Protein AF-A0A3D4TJH8-F1 (afdb_monomer_lite)

Radius of gyration: 23.54 Å; chains: 1; bounding box: 57×47×86 Å

Secondary structure (DSSP, 8-state):
-------------SSS----TT--HHHHHHHHTSPPGGG-HHHHTTS-HHHHHHHHHHHHHSSSPPTTHHHHHHTS-GGGHHHHHHHHHHHS-GGGHHHHHHHHHHHHHTT-S-HHHHHHTTHHHHHTSSTT--HHHHHHHHHHHHHHHHHH-TT-------EEEEEEEE-SS-EEEEEEEEEEESS--TT----TTPPSSEEEEEEEEEEETTEEEB--GGGTTT-BS--EEEEEE-SSSEEEEEEES-GGG-EEEEEEE-SSBEEEEEEEETT-TT-EEEEEE-------

Foldseek 3Di:
DDDDDDDPDDPPPPDPDPPPPQDDVQLLVLQVVADQLQPCLVVCVPDDLVSNLSNLLNQQPDPPHDPCSLVSLLSDDLVNLLVNLVSCVVRHQLQCLLSSLLSVLVCVVVVNDAPVSVVVSVLCCSQPVDPNRDPSSVVLNVLSVVVNVCVVDVPSCPDQPFDWDKDWDDDPAKIKIKIWTKGFDQDQRSNNLPLQPDDPGKIAGPDMWMAMRNATEDDDCVQGRNAIAWDDWHWDADPFGIWIWTWGDDDQGTKIWIWDDGRHYTAKIWIAGRVDPPRTPDIDGDDDDDDD

Sequence (292 aa):
MKIWTIMLAGFTCVLAGCTRHGQDSSYLDAYQKGPPACSADRYLAPLGEAARVAYLRGALQVRPRSPCIAQLLAAQPLTFLPVARQAILDGGERSDLSLLVSAVAMKVDRGEITAAQVDALQLKPACIDSPGAPAQCAEQLQRLRQALQELKDPSSRVLTQTSKVRLSDASATRRVEAALAMRTADAPAASGVVCGGTTLPCHEVTHMELRVDGQPVRVAYSVYRDLFDLHRGTLKADAGGGVLDLQGGDASESYNVRIRFDAQRVLSRQMYAGTAQDDLLQETVYHEVIYE

Structure (mmCIF, N/CA/C/O backbone):
data_AF-A0A3D4TJH8-F1
#
_entry.id   AF-A0A3D4TJH8-F1
#
loop_
_atom_site.group_PDB
_atom_site.id
_atom_site.type_symbol
_atom_site.label_atom_id
_atom_site.label_alt_id
_atom_site.label_comp_id
_atom_site.label_asym_id
_atom_site.label_entity_id
_atom_site.label_seq_id
_atom_site.pdbx_PDB_ins_code
_atom_site.Cartn_x
_atom_site.Cartn_y
_atom_site.Cartn_z
_atom_site.occupancy
_atom_site.B_iso_or_equiv
_atom_site.auth_seq_id
_atom_site.auth_comp_id
_atom_site.auth_asym_id
_atom_site.auth_atom_id
_atom_site.pdbx_PDB_model_num
ATOM 1 N N . MET A 1 1 ? -33.789 16.413 -56.200 1.00 40.44 1 MET A N 1
ATOM 2 C CA . MET A 1 1 ? -33.092 15.120 -56.394 1.00 40.44 1 MET A CA 1
ATOM 3 C C . MET A 1 1 ? -31.610 15.376 -56.615 1.00 40.44 1 MET A C 1
ATOM 5 O O . MET A 1 1 ? -31.283 15.924 -57.658 1.00 40.44 1 MET A O 1
ATOM 9 N N . LYS A 1 2 ? -30.763 15.044 -55.629 1.00 42.03 2 LYS A N 1
ATOM 10 C CA . LYS A 1 2 ? -29.318 14.727 -55.725 1.00 42.03 2 LYS A CA 1
ATOM 11 C C . LYS A 1 2 ? -28.715 14.804 -54.320 1.00 42.03 2 LYS A C 1
ATOM 13 O O . LYS A 1 2 ? -28.417 15.894 -53.855 1.00 42.03 2 LYS A O 1
ATOM 18 N N . ILE A 1 3 ? -28.556 13.661 -53.658 1.00 46.88 3 ILE A N 1
ATOM 19 C CA . ILE A 1 3 ? -27.657 13.498 -52.508 1.00 46.88 3 ILE A CA 1
ATOM 20 C C . ILE A 1 3 ? -27.098 12.064 -52.574 1.00 46.88 3 ILE A C 1
ATOM 22 O O . ILE A 1 3 ? -27.826 11.157 -52.972 1.00 46.88 3 ILE A O 1
ATOM 26 N N . TRP A 1 4 ? -25.844 11.914 -52.134 1.00 41.50 4 TRP A N 1
ATOM 27 C CA . TRP A 1 4 ? -25.112 10.694 -51.751 1.00 41.50 4 TRP A CA 1
ATOM 28 C C . TRP A 1 4 ? -24.209 10.042 -52.797 1.00 41.50 4 TRP A C 1
ATOM 30 O O . TRP A 1 4 ? -24.601 9.115 -53.494 1.00 41.50 4 TRP A O 1
ATOM 40 N N . THR A 1 5 ? -22.934 10.439 -52.783 1.00 50.28 5 THR A N 1
ATOM 41 C CA . THR A 1 5 ? -21.798 9.503 -52.860 1.00 50.28 5 THR A CA 1
ATOM 42 C C . THR A 1 5 ? -20.576 10.182 -52.226 1.00 50.28 5 THR A C 1
ATOM 44 O O . THR A 1 5 ? -19.930 11.007 -52.864 1.00 50.28 5 THR A O 1
ATOM 47 N N . ILE A 1 6 ? -20.275 9.887 -50.956 1.00 51.12 6 ILE A N 1
ATOM 48 C CA . ILE A 1 6 ? -18.969 10.191 -50.350 1.00 51.12 6 ILE A CA 1
ATOM 49 C C . ILE A 1 6 ? -18.391 8.890 -49.794 1.00 51.12 6 ILE A C 1
ATOM 51 O O . ILE A 1 6 ? -19.066 8.117 -49.120 1.00 51.12 6 ILE A O 1
ATOM 55 N N . MET A 1 7 ? -17.137 8.690 -50.182 1.00 42.59 7 MET A N 1
ATOM 56 C CA . MET A 1 7 ? -16.218 7.581 -49.966 1.00 42.59 7 MET A CA 1
ATOM 57 C C . MET A 1 7 ? -16.246 6.950 -48.564 1.00 42.59 7 MET A C 1
ATOM 59 O O . MET A 1 7 ? -15.893 7.579 -47.571 1.00 42.59 7 MET A O 1
ATOM 63 N N . LEU A 1 8 ? -16.524 5.645 -48.536 1.00 47.97 8 LEU A N 1
ATOM 64 C CA . LEU A 1 8 ? -16.059 4.697 -47.524 1.00 47.97 8 LEU A CA 1
ATOM 65 C C . LEU A 1 8 ? -14.734 4.099 -48.019 1.00 47.97 8 LEU A C 1
ATOM 67 O O . LEU A 1 8 ? -14.715 3.086 -48.710 1.00 47.97 8 LEU A O 1
ATOM 71 N N . ALA A 1 9 ? -13.621 4.754 -47.704 1.00 47.16 9 ALA A N 1
ATOM 72 C CA . ALA A 1 9 ? -12.282 4.201 -47.890 1.00 47.16 9 ALA A CA 1
ATOM 73 C C . ALA A 1 9 ? -11.417 4.652 -46.711 1.00 47.16 9 ALA A C 1
ATOM 75 O O . ALA A 1 9 ? -10.815 5.719 -46.741 1.00 47.16 9 ALA A O 1
ATOM 76 N N . GLY A 1 10 ? -11.422 3.873 -45.628 1.00 42.59 10 GLY A N 1
ATOM 77 C CA . GLY A 1 10 ? -10.620 4.212 -44.449 1.00 42.59 10 GLY A CA 1
ATOM 78 C C . GLY A 1 10 ? -10.841 3.352 -43.209 1.00 42.59 10 GLY A C 1
ATOM 79 O O . GLY A 1 10 ? -10.632 3.849 -42.111 1.00 42.59 10 GLY A O 1
ATOM 80 N N . PHE A 1 11 ? -11.287 2.097 -43.341 1.00 44.78 11 PHE A N 1
ATOM 81 C CA . PHE A 1 11 ? -11.520 1.220 -42.181 1.00 44.78 11 PHE A CA 1
ATOM 82 C C . PHE A 1 11 ? -11.100 -0.236 -42.432 1.00 44.78 11 PHE A C 1
ATOM 84 O O . PHE A 1 11 ? -11.806 -1.183 -42.109 1.00 44.78 11 PHE A O 1
ATOM 91 N N . THR A 1 12 ? -9.919 -0.431 -43.012 1.00 41.78 12 THR A N 1
A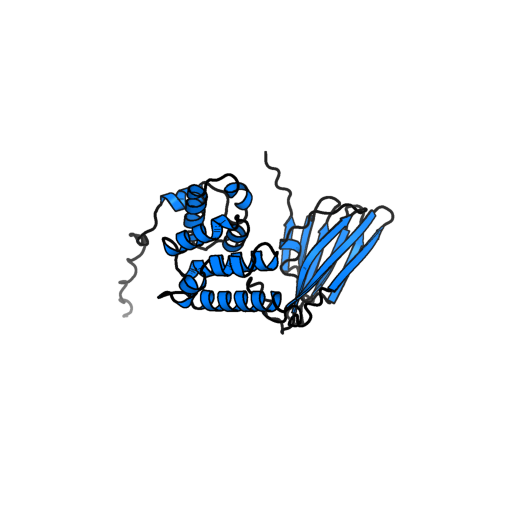TOM 92 C CA . THR A 1 12 ? -9.274 -1.750 -43.127 1.00 41.78 12 THR A CA 1
ATOM 93 C C . THR A 1 12 ? -7.866 -1.671 -42.554 1.00 41.78 12 THR A C 1
ATOM 95 O O . THR A 1 12 ? -6.882 -1.673 -43.281 1.00 41.78 12 THR A O 1
ATOM 98 N N . CYS A 1 13 ? -7.780 -1.537 -41.231 1.00 41.88 13 CYS A N 1
ATOM 99 C CA . CYS A 1 13 ? -6.542 -1.737 -40.472 1.00 41.88 13 CYS A CA 1
ATOM 100 C C . CYS A 1 13 ? -6.849 -2.308 -39.074 1.00 41.88 13 CYS A C 1
ATOM 102 O O . CYS A 1 13 ? -6.281 -1.894 -38.069 1.00 41.88 13 CYS A O 1
ATOM 104 N N . VAL A 1 14 ? -7.811 -3.233 -38.988 1.00 51.66 14 VAL A N 1
ATOM 105 C CA . VAL A 1 14 ? -8.180 -3.916 -37.742 1.00 51.66 14 VAL A CA 1
ATOM 106 C C . VAL A 1 14 ? -8.140 -5.414 -38.038 1.00 51.66 14 VAL A C 1
ATOM 108 O O . VAL A 1 14 ? -8.812 -5.857 -38.961 1.00 51.66 14 VAL A O 1
ATOM 111 N N . LEU A 1 15 ? -7.358 -6.167 -37.256 1.00 50.25 15 LEU A N 1
ATOM 112 C CA . LEU A 1 15 ? -7.278 -7.643 -37.171 1.00 50.25 15 LEU A CA 1
ATOM 113 C C . LEU A 1 15 ? -6.107 -8.380 -37.848 1.00 50.25 15 LEU A C 1
ATOM 115 O O . LEU A 1 15 ? -5.972 -9.576 -37.610 1.00 50.25 15 LEU A O 1
ATOM 119 N N . ALA A 1 16 ? -5.185 -7.720 -38.554 1.00 40.56 16 ALA A N 1
ATOM 120 C CA . ALA A 1 16 ? -3.942 -8.368 -38.997 1.00 40.56 16 ALA A CA 1
ATOM 121 C C . ALA A 1 16 ? -2.712 -7.775 -38.287 1.00 40.56 16 ALA A C 1
ATOM 123 O O . ALA A 1 16 ? -2.095 -6.830 -38.761 1.00 40.56 16 ALA A O 1
ATOM 124 N N . GLY A 1 17 ? -2.367 -8.353 -37.133 1.00 43.06 17 GLY A N 1
ATOM 125 C CA . GLY A 1 17 ? -0.972 -8.471 -36.699 1.00 43.06 17 GLY A CA 1
ATOM 126 C C . GLY A 1 17 ? -0.209 -7.195 -36.336 1.00 43.06 17 GLY A C 1
ATOM 127 O O . GLY A 1 17 ? 0.919 -7.025 -36.782 1.00 43.06 17 GLY A O 1
ATOM 128 N N . CYS A 1 18 ? -0.716 -6.378 -35.411 1.00 44.59 18 CYS A N 1
ATOM 129 C CA . CYS A 1 18 ? 0.180 -5.597 -34.547 1.00 44.59 18 CYS A CA 1
ATOM 130 C C . CYS A 1 18 ? 0.776 -6.520 -33.468 1.00 44.59 18 CYS A C 1
ATOM 132 O O . CYS A 1 18 ? 0.590 -6.289 -32.274 1.00 44.59 18 CYS A O 1
ATOM 134 N N . THR A 1 19 ? 1.459 -7.602 -33.858 1.00 45.84 19 THR A N 1
ATOM 135 C CA . THR A 1 19 ? 2.341 -8.301 -32.921 1.00 45.84 19 THR A CA 1
ATOM 136 C C . THR A 1 19 ? 3.465 -7.328 -32.613 1.00 45.84 19 THR A C 1
ATOM 138 O O . THR A 1 19 ? 4.341 -7.111 -33.451 1.00 45.84 19 THR A O 1
ATOM 141 N N . ARG A 1 20 ? 3.393 -6.665 -31.453 1.00 52.97 20 ARG A N 1
ATOM 142 C CA . ARG A 1 20 ? 4.478 -5.818 -30.951 1.00 52.97 20 ARG A CA 1
ATOM 143 C C . ARG A 1 20 ? 5.776 -6.610 -31.087 1.00 52.97 20 ARG A C 1
ATOM 145 O O . ARG A 1 20 ? 5.912 -7.673 -30.483 1.00 52.97 20 ARG A O 1
ATOM 152 N N . HIS A 1 21 ? 6.691 -6.111 -31.917 1.00 45.84 21 HIS A N 1
ATOM 153 C CA . HIS A 1 21 ? 8.019 -6.686 -32.088 1.00 45.84 21 HIS A CA 1
ATOM 154 C C . HIS A 1 21 ? 8.629 -6.966 -30.703 1.00 45.84 21 HIS A C 1
ATOM 156 O O . HIS A 1 21 ? 8.789 -6.043 -29.908 1.00 45.84 21 HIS A O 1
ATOM 162 N N . GLY A 1 22 ? 8.922 -8.238 -30.412 1.00 60.19 22 GLY A N 1
ATOM 163 C CA . GLY A 1 22 ? 9.637 -8.655 -29.199 1.00 60.19 22 GLY A CA 1
ATOM 164 C C . GLY A 1 22 ? 8.795 -9.190 -28.032 1.00 60.19 22 GLY A C 1
ATOM 165 O O . GLY A 1 22 ? 9.363 -9.441 -26.970 1.00 60.19 22 GLY A O 1
ATOM 166 N N . GLN A 1 23 ? 7.480 -9.394 -28.178 1.00 68.62 23 GLN A N 1
ATOM 167 C CA . GLN A 1 23 ? 6.701 -10.108 -27.154 1.00 68.62 23 GLN A CA 1
ATOM 168 C C . GLN A 1 23 ? 6.927 -11.622 -27.248 1.00 68.62 23 GLN A C 1
ATOM 170 O O . GLN A 1 23 ? 6.353 -12.299 -28.096 1.00 68.62 23 GLN A O 1
ATOM 175 N N . ASP A 1 24 ? 7.776 -12.146 -26.366 1.00 82.81 24 ASP A N 1
ATOM 176 C CA . ASP A 1 24 ? 7.913 -13.584 -26.138 1.00 82.81 24 ASP A CA 1
ATOM 177 C C . ASP A 1 24 ? 6.660 -14.102 -25.411 1.00 82.81 24 ASP A C 1
ATOM 179 O O . ASP A 1 24 ? 6.401 -13.743 -24.255 1.00 82.81 24 ASP A O 1
ATOM 183 N N . SER A 1 25 ? 5.867 -14.923 -26.108 1.00 87.56 25 SER A N 1
ATOM 184 C CA . SER A 1 25 ? 4.611 -15.487 -25.601 1.00 87.56 25 SER A CA 1
ATOM 185 C C . SER A 1 25 ? 4.810 -16.329 -24.342 1.00 87.56 25 SER A C 1
ATOM 187 O O . SER A 1 25 ? 3.897 -16.416 -23.524 1.00 87.56 25 SER A O 1
ATOM 189 N N . SER A 1 26 ? 6.011 -16.877 -24.126 1.00 92.69 26 SER A N 1
ATOM 190 C CA . SER A 1 26 ? 6.313 -17.675 -22.936 1.00 92.69 26 SER A CA 1
ATOM 191 C C . SER A 1 26 ? 6.191 -16.874 -21.635 1.00 92.69 26 SER A C 1
ATOM 193 O O . SER A 1 26 ? 5.794 -17.425 -20.605 1.00 92.69 26 SER A O 1
ATOM 195 N N . TYR A 1 27 ? 6.456 -15.563 -21.664 1.00 93.25 27 TYR A N 1
ATOM 196 C CA . TYR A 1 27 ? 6.274 -14.698 -20.496 1.00 93.25 27 TYR A CA 1
ATOM 197 C C . TYR A 1 27 ? 4.801 -14.452 -20.192 1.00 93.25 27 TYR A C 1
ATOM 199 O O . TYR A 1 27 ? 4.401 -14.472 -19.027 1.00 93.25 27 TYR A O 1
ATOM 207 N N . LEU A 1 28 ? 3.983 -14.249 -21.226 1.00 92.00 28 LE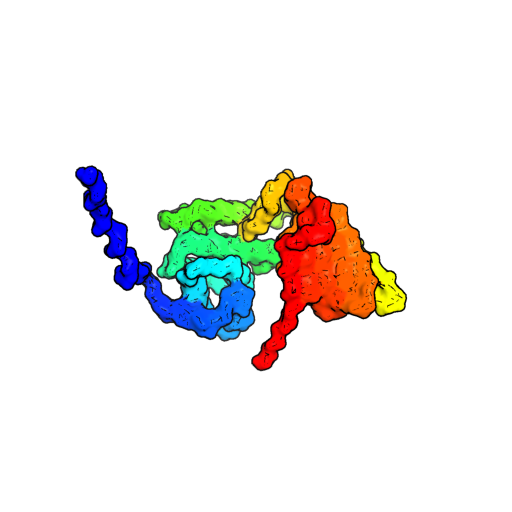U A N 1
ATOM 208 C CA . LEU A 1 28 ? 2.547 -14.074 -21.048 1.00 92.00 28 LEU A CA 1
ATOM 209 C C . LEU A 1 28 ? 1.908 -15.358 -20.502 1.00 92.00 28 LEU A C 1
ATOM 211 O O . LEU A 1 28 ? 1.128 -15.287 -19.554 1.00 92.00 28 LEU A O 1
ATOM 215 N N . ASP A 1 29 ? 2.319 -16.520 -21.015 1.00 95.12 29 ASP A N 1
ATOM 216 C CA . ASP A 1 29 ? 1.884 -17.827 -20.515 1.00 95.12 29 ASP A CA 1
ATOM 217 C C . ASP A 1 29 ? 2.272 -18.031 -19.044 1.00 95.12 29 ASP A C 1
ATOM 219 O O . ASP A 1 29 ? 1.481 -18.547 -18.253 1.00 95.12 29 ASP A O 1
ATOM 223 N N . ALA A 1 30 ? 3.481 -17.614 -18.647 1.00 94.75 30 ALA A N 1
ATOM 224 C CA . ALA A 1 30 ? 3.927 -17.688 -17.257 1.00 94.75 30 ALA A CA 1
ATOM 225 C C . ALA A 1 30 ? 3.061 -16.826 -16.324 1.00 94.75 30 ALA A C 1
ATOM 227 O O . ALA A 1 30 ? 2.750 -17.256 -15.213 1.00 94.75 30 ALA A O 1
ATOM 228 N N . TYR A 1 31 ? 2.650 -15.635 -16.773 1.00 95.44 31 TYR A N 1
ATOM 229 C CA . TYR A 1 31 ? 1.738 -14.775 -16.019 1.00 95.44 31 TYR A CA 1
ATOM 230 C C . TYR A 1 31 ? 0.326 -15.366 -15.930 1.00 95.44 31 TYR A C 1
ATOM 232 O O . TYR A 1 31 ? -0.234 -15.427 -14.841 1.00 95.44 31 TYR A O 1
ATOM 240 N N . GLN A 1 32 ? -0.228 -15.861 -17.040 1.00 94.62 32 GLN A N 1
ATOM 241 C CA . GLN A 1 32 ? -1.582 -16.434 -17.087 1.00 94.62 32 GLN A CA 1
ATOM 242 C C . GLN A 1 32 ? -1.742 -17.714 -16.254 1.00 94.62 32 GLN A C 1
ATOM 244 O O . GLN A 1 32 ? -2.846 -18.017 -15.811 1.00 94.62 32 GLN A O 1
ATOM 249 N N . LYS A 1 33 ? -0.655 -18.463 -16.032 1.00 95.94 33 LYS A N 1
ATOM 250 C CA . LYS A 1 33 ? -0.640 -19.643 -15.150 1.00 95.94 33 LYS A CA 1
ATOM 251 C C . LYS A 1 33 ? -0.594 -19.293 -13.660 1.00 95.94 33 LYS A C 1
ATOM 253 O O . LYS A 1 33 ? -0.828 -20.172 -12.835 1.00 95.94 33 LYS A O 1
ATOM 258 N N . GLY A 1 34 ? -0.254 -18.052 -13.313 1.00 93.69 34 GLY A N 1
ATOM 259 C CA . GLY A 1 34 ? -0.235 -17.573 -11.935 1.00 93.69 34 GLY A CA 1
ATOM 260 C C . GLY A 1 34 ? -1.513 -16.819 -11.548 1.00 93.69 34 GLY A C 1
ATOM 261 O O . GLY A 1 34 ? -2.365 -16.539 -12.393 1.00 93.69 34 GLY A O 1
ATOM 262 N N . PRO A 1 35 ? -1.667 -16.470 -10.260 1.00 94.06 35 PRO A N 1
ATOM 263 C CA . PRO A 1 35 ? -2.733 -15.578 -9.819 1.00 94.06 35 PRO A CA 1
ATOM 264 C C . PRO A 1 35 ? -2.534 -14.163 -10.394 1.00 94.06 35 PRO A C 1
ATOM 266 O O . PRO A 1 35 ? -1.458 -13.849 -10.886 1.00 94.06 35 PRO A O 1
ATOM 269 N N . PRO A 1 36 ? -3.521 -13.259 -10.301 1.00 92.25 36 PRO A N 1
ATOM 270 C CA . PRO A 1 36 ? -3.333 -11.854 -10.660 1.00 92.25 36 PRO A CA 1
ATOM 271 C C . PRO A 1 36 ? -2.208 -11.173 -9.858 1.00 92.25 36 PRO A C 1
ATOM 273 O O . PRO A 1 36 ? -1.991 -11.476 -8.686 1.00 92.25 36 PRO A O 1
ATOM 276 N N . ALA A 1 37 ? -1.543 -10.162 -10.438 1.00 90.56 37 ALA A N 1
ATOM 277 C CA . ALA A 1 37 ? -0.410 -9.467 -9.801 1.00 90.56 37 ALA A CA 1
ATOM 278 C C . ALA A 1 37 ? -0.684 -8.930 -8.378 1.00 90.56 37 ALA A C 1
ATOM 280 O O . ALA A 1 37 ? 0.237 -8.870 -7.568 1.00 90.56 37 ALA A O 1
ATOM 281 N N . CYS A 1 38 ? -1.931 -8.566 -8.059 1.00 85.25 38 CYS A N 1
ATOM 282 C CA . CYS A 1 38 ? -2.320 -8.056 -6.739 1.00 85.25 38 CYS A CA 1
ATOM 283 C C . CYS A 1 38 ? -2.310 -9.110 -5.619 1.00 85.25 38 CYS A C 1
ATOM 285 O O . CYS A 1 38 ? -2.345 -8.738 -4.451 1.00 85.25 38 CYS A O 1
ATOM 287 N N . SER A 1 39 ? -2.273 -10.401 -5.953 1.00 88.94 39 SER A N 1
ATOM 288 C CA . SER A 1 39 ? -2.294 -11.519 -4.998 1.00 88.94 39 SER A CA 1
ATOM 289 C C . SER A 1 39 ? -1.160 -12.523 -5.239 1.00 88.94 39 SER A C 1
ATOM 291 O O . SER A 1 39 ? -1.209 -13.659 -4.770 1.00 88.94 39 SER A O 1
ATOM 293 N N . ALA A 1 40 ? -0.134 -12.123 -5.995 1.00 91.25 40 ALA A N 1
ATOM 294 C CA . ALA A 1 40 ? 0.927 -13.018 -6.448 1.00 91.25 40 ALA A CA 1
ATOM 295 C C . ALA A 1 40 ? 2.149 -13.085 -5.520 1.00 91.25 40 ALA A C 1
ATOM 297 O O . ALA A 1 40 ? 3.072 -13.844 -5.798 1.00 91.25 40 ALA A O 1
ATOM 298 N N . ASP A 1 41 ? 2.185 -12.335 -4.419 1.00 88.19 41 ASP A N 1
ATOM 299 C CA . ASP A 1 41 ? 3.318 -12.312 -3.485 1.00 88.19 41 ASP A CA 1
ATOM 300 C C . ASP A 1 41 ? 3.655 -13.717 -2.953 1.00 88.19 41 ASP A C 1
ATOM 302 O O . ASP A 1 41 ? 4.795 -14.174 -3.077 1.00 88.19 41 ASP A O 1
ATOM 306 N N . ARG A 1 42 ? 2.645 -14.448 -2.463 1.00 89.88 42 ARG A N 1
ATOM 307 C CA . ARG A 1 42 ? 2.803 -15.822 -1.958 1.00 89.88 42 ARG A CA 1
ATOM 308 C C . ARG A 1 42 ? 3.145 -16.812 -3.062 1.00 89.88 42 ARG A C 1
ATOM 310 O O . ARG A 1 42 ? 3.922 -17.731 -2.830 1.00 89.88 42 ARG A O 1
ATOM 317 N N . TYR A 1 43 ? 2.593 -16.603 -4.256 1.00 93.75 43 TYR A N 1
ATOM 318 C CA . TYR A 1 43 ? 2.873 -17.437 -5.423 1.00 93.75 43 TYR A CA 1
ATOM 319 C C . TYR A 1 43 ? 4.324 -17.296 -5.894 1.00 93.75 43 TYR A C 1
ATOM 321 O O . TYR A 1 43 ? 4.944 -18.289 -6.256 1.00 93.75 43 TYR A O 1
ATOM 329 N N . LEU A 1 44 ? 4.893 -16.086 -5.853 1.00 92.56 44 LEU A N 1
ATOM 330 C CA . LEU A 1 44 ? 6.270 -15.837 -6.285 1.00 92.56 44 LEU A CA 1
ATOM 331 C C . LEU A 1 44 ? 7.319 -16.288 -5.265 1.00 92.56 44 LEU A C 1
ATOM 333 O O . LEU A 1 44 ? 8.430 -16.639 -5.661 1.00 92.56 44 LEU A O 1
ATOM 337 N N . ALA A 1 45 ? 6.992 -16.295 -3.971 1.00 92.69 45 ALA A N 1
ATOM 338 C CA . ALA A 1 45 ? 7.928 -16.628 -2.897 1.00 92.69 45 ALA A CA 1
ATOM 339 C C . ALA A 1 45 ? 8.694 -17.963 -3.086 1.00 92.69 45 ALA A C 1
ATOM 341 O O . ALA A 1 45 ? 9.914 -17.951 -2.903 1.00 92.69 45 ALA A O 1
ATOM 342 N N . PRO A 1 46 ? 8.072 -19.089 -3.491 1.00 96.19 46 PRO A N 1
ATOM 343 C CA . PRO A 1 46 ? 8.796 -20.344 -3.722 1.00 96.19 46 PRO A CA 1
ATOM 344 C C . PRO A 1 46 ? 9.467 -20.440 -5.100 1.00 96.19 46 PRO A C 1
ATOM 346 O O . PRO A 1 46 ? 10.261 -21.351 -5.327 1.00 96.19 46 PRO A O 1
ATOM 349 N N . LEU A 1 47 ? 9.157 -19.545 -6.044 1.00 95.38 47 LEU A N 1
ATOM 350 C CA . LEU A 1 47 ? 9.685 -19.644 -7.403 1.00 95.38 47 LEU A CA 1
ATOM 351 C C . LEU A 1 47 ? 11.165 -19.267 -7.458 1.00 95.38 47 LEU A C 1
ATOM 353 O O . LEU A 1 47 ? 11.602 -18.313 -6.807 1.00 95.38 47 LEU A O 1
ATOM 357 N N . GLY A 1 48 ? 11.912 -19.969 -8.312 1.00 96.00 48 GLY A N 1
ATOM 358 C CA . GLY A 1 48 ? 13.261 -19.568 -8.701 1.00 96.00 48 GLY A CA 1
ATOM 359 C C . GLY A 1 48 ? 13.268 -18.256 -9.492 1.00 96.00 48 GLY A C 1
ATOM 360 O O . GLY A 1 48 ? 12.257 -17.846 -10.066 1.00 96.00 48 GLY A O 1
ATOM 361 N N . GLU A 1 49 ? 14.428 -17.604 -9.549 1.00 95.44 49 GLU A N 1
ATOM 362 C CA . GLU A 1 49 ? 14.598 -16.277 -10.154 1.00 95.44 49 GLU A CA 1
ATOM 363 C C . GLU A 1 49 ? 14.068 -16.192 -11.594 1.00 95.44 49 GLU A C 1
ATOM 365 O O . GLU A 1 49 ? 13.278 -15.302 -11.903 1.00 95.44 49 GLU A O 1
ATOM 370 N N . ALA A 1 50 ? 14.413 -17.159 -12.452 1.00 95.62 50 ALA A N 1
ATOM 371 C CA . ALA A 1 50 ? 13.970 -17.187 -13.848 1.00 95.62 50 ALA A CA 1
ATOM 372 C C . ALA A 1 50 ? 12.437 -17.223 -13.988 1.00 95.62 50 ALA A C 1
ATOM 374 O O . ALA A 1 50 ? 11.869 -16.512 -14.816 1.00 95.62 50 ALA A O 1
ATOM 375 N N . ALA A 1 51 ? 11.752 -18.001 -13.143 1.00 96.75 51 ALA A N 1
ATOM 376 C CA . ALA A 1 51 ? 10.293 -18.084 -13.148 1.00 96.75 51 ALA A CA 1
ATOM 377 C C . ALA A 1 51 ? 9.645 -16.784 -12.642 1.00 96.75 51 ALA A C 1
ATOM 379 O O . ALA A 1 51 ? 8.647 -16.336 -13.207 1.00 96.75 51 ALA A O 1
ATOM 380 N N . ARG A 1 52 ? 10.241 -16.124 -11.637 1.00 96.94 52 ARG A N 1
ATOM 381 C CA . ARG A 1 52 ? 9.789 -14.797 -11.184 1.00 96.94 52 ARG A CA 1
ATOM 382 C C . ARG A 1 52 ? 9.956 -13.737 -12.266 1.00 96.94 52 ARG A C 1
ATOM 384 O O . ARG A 1 52 ? 9.049 -12.933 -12.464 1.00 96.94 52 ARG A O 1
ATOM 391 N N . VAL A 1 53 ? 11.085 -13.742 -12.978 1.00 95.69 53 VAL A N 1
ATOM 392 C CA . VAL A 1 53 ? 11.328 -12.840 -14.114 1.00 95.69 53 VAL A CA 1
ATOM 393 C C . VAL A 1 53 ? 10.308 -13.083 -15.217 1.00 95.69 53 VAL A C 1
ATOM 395 O O . VAL A 1 53 ? 9.723 -12.122 -15.713 1.00 95.69 53 VAL A O 1
ATOM 398 N N . ALA A 1 54 ? 10.056 -14.345 -15.572 1.00 95.38 54 ALA A N 1
ATOM 399 C CA . ALA A 1 54 ? 9.082 -14.690 -16.600 1.00 95.38 54 ALA A CA 1
ATOM 400 C C . ALA A 1 54 ? 7.678 -14.184 -16.242 1.00 95.38 54 ALA A C 1
ATOM 402 O O . ALA A 1 54 ? 7.045 -13.501 -17.047 1.00 95.38 54 ALA A O 1
ATOM 403 N N . TYR A 1 55 ? 7.238 -14.434 -15.006 1.00 96.38 55 TYR A N 1
ATOM 404 C CA . TYR A 1 55 ? 5.962 -13.939 -14.499 1.00 96.38 55 TYR A CA 1
ATOM 405 C C . TYR A 1 55 ? 5.893 -12.402 -14.503 1.00 96.38 55 TYR A C 1
ATOM 407 O O . TYR A 1 55 ? 4.919 -11.829 -14.990 1.00 96.38 55 TYR A O 1
ATOM 415 N N . LEU A 1 56 ? 6.931 -11.716 -14.004 1.00 95.00 56 LEU A N 1
ATOM 416 C CA . LEU A 1 56 ? 6.989 -10.252 -13.975 1.00 95.00 56 LEU A CA 1
ATOM 417 C C . LEU A 1 56 ? 6.929 -9.658 -15.389 1.00 95.00 56 LEU A C 1
ATOM 419 O O . LEU A 1 56 ? 6.169 -8.721 -15.623 1.00 95.00 56 LEU A O 1
ATOM 423 N N . ARG A 1 57 ? 7.695 -10.204 -16.342 1.00 93.38 57 ARG A N 1
ATOM 424 C CA . ARG A 1 57 ? 7.666 -9.752 -17.741 1.00 93.38 57 ARG A CA 1
ATOM 425 C C . ARG A 1 57 ? 6.284 -9.946 -18.353 1.00 93.38 57 ARG A C 1
ATOM 427 O O . ARG A 1 57 ? 5.799 -9.029 -19.009 1.00 93.38 57 ARG A O 1
ATOM 434 N N . GLY A 1 58 ? 5.627 -11.075 -18.091 1.00 93.56 58 GLY A N 1
ATOM 435 C CA . GLY A 1 58 ? 4.245 -11.297 -18.513 1.00 93.56 58 GLY A CA 1
ATOM 436 C C . GLY A 1 58 ? 3.283 -10.269 -17.917 1.00 93.56 58 GLY A C 1
ATOM 437 O O . GLY A 1 58 ? 2.519 -9.645 -18.652 1.00 93.56 58 GLY A O 1
ATOM 438 N N . ALA A 1 59 ? 3.389 -9.997 -16.612 1.00 93.12 59 ALA A N 1
ATOM 439 C CA . ALA A 1 59 ? 2.570 -8.993 -15.929 1.00 93.12 59 ALA A CA 1
ATOM 440 C C . ALA A 1 59 ? 2.731 -7.586 -16.538 1.00 93.12 59 ALA A C 1
ATOM 442 O O . ALA A 1 59 ? 1.751 -6.857 -16.692 1.00 93.12 59 ALA A O 1
ATOM 443 N N . LEU A 1 60 ? 3.956 -7.211 -16.921 1.00 91.31 60 LEU A N 1
ATOM 444 C CA . LEU A 1 60 ? 4.264 -5.923 -17.555 1.00 91.31 60 LEU A CA 1
ATOM 445 C C . LEU A 1 60 ? 3.769 -5.822 -19.004 1.00 91.31 60 LEU A C 1
ATOM 447 O O . LEU A 1 60 ? 3.613 -4.709 -19.509 1.00 91.31 60 LEU A O 1
ATOM 451 N N . GLN A 1 61 ? 3.508 -6.944 -19.679 1.00 90.94 61 GLN A N 1
ATOM 452 C CA . GLN A 1 61 ? 2.980 -6.967 -21.047 1.00 90.94 61 GLN A CA 1
ATOM 453 C C . GLN A 1 61 ? 1.454 -6.828 -21.105 1.00 90.94 61 GLN A C 1
ATOM 455 O O . GLN A 1 61 ? 0.936 -6.334 -22.108 1.00 90.94 61 GLN A O 1
ATOM 460 N N . VAL A 1 62 ? 0.733 -7.213 -20.047 1.00 89.12 62 VAL A N 1
ATOM 461 C CA . VAL A 1 62 ? -0.733 -7.121 -20.006 1.00 89.12 62 VAL A CA 1
ATOM 462 C C . VAL A 1 62 ? -1.196 -5.659 -20.018 1.00 89.12 62 VAL A C 1
ATOM 464 O O . VAL A 1 62 ? -0.591 -4.767 -19.408 1.00 89.12 62 VAL A O 1
ATOM 467 N N . ARG A 1 63 ? -2.273 -5.397 -20.769 1.00 85.81 63 ARG A N 1
ATOM 468 C CA . ARG A 1 63 ? -2.932 -4.091 -20.880 1.00 85.81 63 ARG A CA 1
ATOM 469 C C . ARG A 1 63 ? -4.441 -4.253 -20.624 1.00 85.81 63 ARG A C 1
ATOM 471 O O . ARG A 1 63 ? -5.034 -5.134 -21.242 1.00 85.81 63 ARG A O 1
ATOM 478 N N . PRO A 1 64 ? -5.061 -3.418 -19.766 1.00 84.12 64 PRO A N 1
ATOM 479 C CA . PRO A 1 64 ? -4.430 -2.396 -18.921 1.00 84.12 64 PRO A CA 1
ATOM 480 C C . PRO A 1 64 ? -3.471 -3.009 -17.884 1.00 84.12 64 PRO A C 1
ATOM 482 O O . PRO A 1 64 ? -3.627 -4.162 -17.486 1.00 84.12 64 PRO A O 1
ATOM 485 N N . ARG A 1 65 ? -2.442 -2.251 -17.479 1.00 83.69 65 ARG A N 1
ATOM 486 C CA . ARG A 1 65 ? -1.483 -2.706 -16.457 1.00 83.69 65 ARG A CA 1
ATOM 487 C C . ARG A 1 65 ? -2.187 -2.825 -15.106 1.00 83.69 65 ARG A C 1
ATOM 489 O O . ARG A 1 65 ? -2.988 -1.961 -14.755 1.00 83.69 65 ARG A O 1
ATOM 496 N N . SER A 1 66 ? -1.843 -3.850 -14.325 1.00 84.44 66 SER A N 1
ATOM 497 C CA . SER A 1 66 ? -2.334 -3.954 -12.948 1.00 84.44 66 SER A CA 1
ATOM 498 C C . SER A 1 66 ? -1.727 -2.842 -12.077 1.00 84.44 66 SER A C 1
ATOM 500 O O . SER A 1 66 ? -0.505 -2.663 -12.093 1.00 84.44 66 SER A O 1
ATOM 502 N N . PRO A 1 67 ? -2.531 -2.130 -11.264 1.00 79.94 67 PRO A N 1
ATOM 503 C CA . PRO A 1 67 ? -2.024 -1.092 -10.364 1.00 79.94 67 PRO A CA 1
ATOM 504 C C . PRO A 1 67 ? -1.130 -1.656 -9.245 1.00 79.94 67 PRO A C 1
ATOM 506 O O . PRO A 1 67 ? -0.408 -0.907 -8.593 1.00 79.94 67 PRO A O 1
ATOM 509 N N . CYS A 1 68 ? -1.143 -2.975 -9.020 1.00 89.50 68 CYS A N 1
ATOM 510 C CA . CYS A 1 68 ? -0.404 -3.618 -7.935 1.00 89.50 68 CYS A CA 1
ATOM 511 C C . CYS A 1 68 ? 1.021 -4.045 -8.309 1.00 89.50 68 CYS A C 1
ATOM 513 O O . CYS A 1 68 ? 1.724 -4.581 -7.458 1.00 89.50 68 CYS A O 1
ATOM 515 N N . ILE A 1 69 ? 1.484 -3.833 -9.547 1.00 91.69 69 ILE A N 1
ATOM 516 C CA . ILE A 1 69 ? 2.814 -4.313 -9.971 1.00 91.69 69 ILE A CA 1
ATOM 517 C C . ILE A 1 69 ? 3.935 -3.703 -9.114 1.00 91.69 69 ILE A C 1
ATOM 519 O O . ILE A 1 69 ? 4.853 -4.416 -8.713 1.00 91.69 69 ILE A O 1
ATOM 523 N N . ALA A 1 70 ? 3.839 -2.419 -8.755 1.00 91.62 70 ALA A N 1
ATOM 524 C CA . ALA A 1 70 ? 4.802 -1.792 -7.847 1.00 91.62 70 ALA A CA 1
ATOM 525 C C . ALA A 1 70 ? 4.799 -2.447 -6.450 1.00 91.62 70 ALA A C 1
ATOM 527 O O . ALA A 1 70 ? 5.857 -2.669 -5.869 1.00 91.62 70 ALA A O 1
ATOM 528 N N . GLN A 1 71 ? 3.626 -2.824 -5.929 1.00 89.38 71 GLN A N 1
ATOM 529 C CA . GLN A 1 71 ? 3.509 -3.521 -4.641 1.00 89.38 71 GLN A CA 1
ATOM 530 C C . GLN A 1 71 ? 4.083 -4.937 -4.716 1.00 89.38 71 GLN A C 1
ATOM 532 O O . GLN A 1 71 ? 4.792 -5.361 -3.806 1.00 89.38 71 GLN A O 1
ATOM 537 N N . LEU A 1 72 ? 3.830 -5.643 -5.819 1.00 93.56 72 LEU A N 1
ATOM 538 C CA . LEU A 1 72 ? 4.389 -6.964 -6.078 1.00 93.56 72 LEU A CA 1
ATOM 539 C C . LEU A 1 72 ? 5.922 -6.920 -6.113 1.00 93.56 72 LEU A C 1
ATOM 541 O O . LEU A 1 72 ? 6.564 -7.762 -5.487 1.00 93.56 72 LEU A O 1
ATOM 545 N N . LEU A 1 73 ? 6.501 -5.923 -6.796 1.00 95.31 73 LEU A N 1
ATOM 546 C CA . LEU A 1 73 ? 7.944 -5.658 -6.811 1.00 95.31 73 LEU A CA 1
ATOM 547 C C . LEU A 1 73 ? 8.468 -5.308 -5.411 1.00 95.31 73 LEU A C 1
ATOM 549 O O . LEU A 1 73 ? 9.497 -5.835 -4.993 1.00 95.31 73 LEU A O 1
ATOM 553 N N . ALA A 1 74 ? 7.744 -4.475 -4.658 1.00 94.25 74 ALA A N 1
ATOM 554 C CA . ALA A 1 74 ? 8.1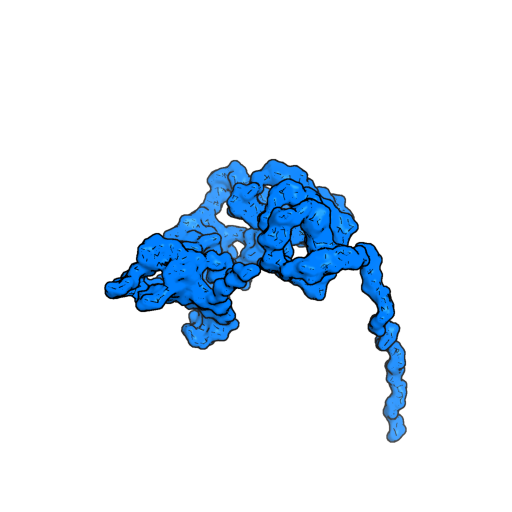03 -4.109 -3.289 1.00 94.25 74 ALA A CA 1
ATOM 555 C C . ALA A 1 74 ? 8.025 -5.299 -2.317 1.00 94.25 74 ALA A C 1
ATOM 557 O O . ALA A 1 74 ? 8.715 -5.301 -1.303 1.00 94.25 74 ALA A O 1
ATOM 558 N N . ALA A 1 75 ? 7.223 -6.323 -2.608 1.00 93.38 75 ALA A N 1
ATOM 559 C CA . ALA A 1 75 ? 7.169 -7.552 -1.819 1.00 93.38 75 ALA A CA 1
ATOM 560 C C . ALA A 1 75 ? 8.348 -8.505 -2.101 1.00 93.38 75 ALA A C 1
ATOM 562 O O . ALA A 1 75 ? 8.575 -9.438 -1.333 1.00 93.38 75 ALA A O 1
ATOM 563 N N . GLN A 1 76 ? 9.121 -8.290 -3.174 1.00 95.88 76 GLN A N 1
ATOM 564 C CA . GLN A 1 76 ? 10.246 -9.165 -3.510 1.00 95.88 76 GLN A CA 1
ATOM 565 C C . GLN A 1 76 ? 11.470 -8.928 -2.604 1.00 95.88 76 GLN A C 1
ATOM 567 O O . GLN A 1 76 ? 11.657 -7.825 -2.072 1.00 95.88 76 GLN A O 1
ATOM 572 N N . PRO A 1 77 ? 12.350 -9.939 -2.452 1.00 95.75 77 PRO A N 1
ATOM 573 C CA . PRO A 1 77 ? 13.642 -9.774 -1.792 1.00 95.75 77 PRO A CA 1
ATOM 574 C C . PRO A 1 77 ? 14.493 -8.689 -2.463 1.00 95.75 77 PRO A C 1
ATOM 576 O O . PRO A 1 77 ? 14.461 -8.532 -3.683 1.00 95.75 77 PRO A O 1
ATOM 579 N N . LEU A 1 78 ? 15.319 -7.984 -1.682 1.00 95.44 78 LEU A N 1
ATOM 580 C CA . LEU A 1 78 ? 16.206 -6.929 -2.199 1.00 95.44 78 LEU A CA 1
ATOM 581 C C . LEU A 1 78 ? 17.137 -7.421 -3.314 1.00 95.44 78 LEU A C 1
ATOM 583 O O . LEU A 1 78 ? 17.395 -6.690 -4.266 1.00 95.44 78 LEU A O 1
ATOM 587 N N . THR A 1 79 ? 17.596 -8.671 -3.217 1.00 95.88 79 THR A N 1
ATOM 588 C CA . THR A 1 79 ? 18.461 -9.317 -4.215 1.00 95.88 79 THR A CA 1
ATOM 589 C C . THR A 1 79 ? 17.790 -9.475 -5.578 1.00 95.88 79 THR A C 1
ATOM 591 O O . THR A 1 79 ? 18.485 -9.557 -6.583 1.00 95.88 79 THR A O 1
ATOM 594 N N . PHE A 1 80 ? 16.455 -9.459 -5.637 1.00 96.81 80 PHE A N 1
ATOM 595 C CA . PHE A 1 80 ? 15.703 -9.578 -6.884 1.00 96.81 80 PHE A CA 1
ATOM 596 C C . PHE A 1 80 ? 15.519 -8.236 -7.610 1.00 96.81 80 PHE A C 1
ATOM 598 O O . PHE A 1 80 ? 15.267 -8.218 -8.812 1.00 96.81 80 PHE A O 1
ATOM 605 N N . LEU A 1 81 ? 15.657 -7.094 -6.929 1.00 96.56 81 LEU A N 1
ATOM 606 C CA . LEU A 1 81 ? 15.408 -5.780 -7.540 1.00 96.56 81 LEU A CA 1
ATOM 607 C C . LEU A 1 81 ? 16.360 -5.438 -8.707 1.00 96.56 81 LEU A C 1
ATOM 609 O O . LEU A 1 81 ? 15.868 -4.920 -9.712 1.00 96.56 81 LEU A O 1
ATOM 613 N N . PRO A 1 82 ? 17.676 -5.747 -8.662 1.00 96.88 82 PRO A N 1
ATOM 614 C CA . PRO A 1 82 ? 18.553 -5.590 -9.827 1.00 96.88 82 PRO A CA 1
ATOM 615 C C . PRO A 1 82 ? 18.121 -6.449 -11.023 1.00 96.88 82 PRO A C 1
ATOM 617 O O . PRO A 1 82 ? 18.192 -5.999 -12.166 1.00 96.88 82 PRO A O 1
ATOM 620 N N . VAL A 1 83 ? 17.637 -7.666 -10.757 1.00 96.12 83 VAL A N 1
ATOM 621 C CA . VAL A 1 83 ? 17.160 -8.601 -11.785 1.00 96.12 83 VAL A CA 1
ATOM 622 C C . VAL A 1 83 ? 15.869 -8.077 -12.413 1.00 96.12 83 VAL A C 1
ATOM 624 O O . VAL A 1 83 ? 15.753 -8.015 -13.634 1.00 96.12 83 VAL A O 1
ATOM 627 N N . ALA A 1 84 ? 14.925 -7.608 -11.592 1.00 95.31 84 ALA A N 1
ATOM 628 C CA . ALA A 1 84 ? 13.695 -6.971 -12.053 1.00 95.31 84 ALA A CA 1
ATOM 629 C C . ALA A 1 84 ? 13.976 -5.720 -12.903 1.00 95.31 84 ALA A C 1
ATOM 631 O O . ALA A 1 84 ? 13.361 -5.541 -13.954 1.00 95.31 84 ALA A O 1
ATOM 632 N N . ARG A 1 85 ? 14.944 -4.884 -12.495 1.00 95.81 85 ARG A N 1
ATOM 633 C CA . ARG A 1 85 ? 15.420 -3.735 -13.283 1.00 95.81 85 ARG A CA 1
ATOM 634 C C . ARG A 1 85 ? 15.895 -4.170 -14.664 1.00 95.81 85 ARG A C 1
ATOM 636 O O . ARG A 1 85 ? 15.471 -3.585 -15.655 1.00 95.81 85 ARG A O 1
ATOM 643 N N . GLN A 1 86 ? 16.764 -5.179 -14.728 1.00 95.06 86 GLN A N 1
ATOM 644 C CA . GLN A 1 86 ? 17.296 -5.662 -15.999 1.00 95.06 86 GLN A CA 1
ATOM 645 C C . GLN A 1 86 ? 16.187 -6.249 -16.881 1.00 95.06 86 GLN A C 1
ATOM 647 O O . GLN A 1 86 ? 16.091 -5.896 -18.049 1.00 95.06 86 GLN A O 1
ATOM 652 N N . ALA A 1 87 ? 15.268 -7.027 -16.305 1.00 91.94 87 ALA A N 1
ATOM 653 C CA . ALA A 1 87 ? 14.119 -7.572 -17.025 1.00 91.94 87 ALA A CA 1
ATOM 654 C C . ALA A 1 87 ? 13.206 -6.485 -17.629 1.00 91.94 87 ALA A C 1
ATOM 656 O O . ALA A 1 87 ? 12.686 -6.663 -18.732 1.00 91.94 87 ALA A O 1
ATOM 657 N N . ILE A 1 88 ? 13.024 -5.355 -16.931 1.00 92.38 88 ILE A N 1
ATOM 658 C CA . ILE A 1 88 ? 12.303 -4.184 -17.453 1.00 92.38 88 ILE A CA 1
ATOM 659 C C . ILE A 1 88 ? 13.070 -3.548 -18.619 1.00 92.38 88 ILE A C 1
ATOM 661 O O . ILE A 1 88 ? 12.457 -3.205 -19.625 1.00 92.38 88 ILE A O 1
ATOM 665 N N . LEU A 1 89 ? 14.392 -3.404 -18.509 1.00 90.38 89 LEU A N 1
ATOM 666 C CA . LEU A 1 89 ? 15.222 -2.819 -19.568 1.00 90.38 89 LEU A CA 1
ATOM 667 C C . LEU A 1 89 ? 15.288 -3.698 -20.826 1.00 90.38 89 LEU A C 1
ATOM 669 O O . LEU A 1 89 ? 15.285 -3.163 -21.932 1.00 90.38 89 LEU A O 1
ATOM 673 N N . ASP A 1 90 ? 15.316 -5.020 -20.655 1.00 88.88 90 ASP A N 1
ATOM 674 C CA . ASP A 1 90 ? 15.444 -5.989 -21.748 1.00 88.88 90 ASP A CA 1
ATOM 675 C C . ASP A 1 90 ? 14.123 -6.249 -22.484 1.00 88.88 90 ASP A C 1
ATOM 677 O O . ASP A 1 90 ? 14.123 -6.712 -23.624 1.00 88.88 90 ASP A O 1
ATOM 681 N N . GLY A 1 91 ? 12.984 -6.031 -21.822 1.00 78.12 91 GLY A N 1
ATOM 682 C CA . GLY A 1 91 ? 11.700 -6.535 -22.308 1.00 78.12 91 GLY A CA 1
ATOM 683 C C . GLY A 1 91 ? 10.470 -5.690 -22.034 1.00 78.12 91 GLY A C 1
ATOM 684 O O . GLY A 1 91 ? 9.402 -6.024 -22.549 1.00 78.12 91 GLY A O 1
ATOM 685 N N . GLY A 1 92 ? 10.584 -4.665 -21.195 1.00 67.06 92 GLY A N 1
ATOM 686 C CA . GLY A 1 92 ? 9.499 -3.756 -20.850 1.00 67.06 92 GLY A CA 1
ATOM 687 C C . GLY A 1 92 ? 9.537 -2.477 -21.680 1.00 67.06 92 GLY A C 1
ATOM 688 O O . GLY A 1 92 ? 10.515 -2.158 -22.357 1.00 67.06 92 GLY A O 1
ATOM 689 N N . GLU A 1 93 ? 8.463 -1.696 -21.602 1.00 82.50 93 GLU A N 1
ATOM 690 C CA . GLU A 1 93 ? 8.551 -0.301 -22.026 1.00 82.50 93 GLU A CA 1
ATOM 691 C C . GLU A 1 93 ? 9.381 0.432 -20.967 1.00 82.50 93 GLU A C 1
ATOM 693 O O . GLU A 1 93 ? 9.178 0.218 -19.777 1.00 82.50 93 GLU A O 1
ATOM 698 N N . ARG A 1 94 ? 10.277 1.352 -21.345 1.00 83.38 94 ARG A N 1
ATOM 699 C CA . ARG A 1 94 ? 11.057 2.131 -20.356 1.00 83.38 94 ARG A CA 1
ATOM 700 C C . ARG A 1 94 ? 10.173 2.887 -19.355 1.00 83.38 94 ARG A C 1
ATOM 702 O O . ARG A 1 94 ? 10.620 3.184 -18.251 1.00 83.38 94 ARG A O 1
ATOM 709 N N . SER A 1 95 ? 8.904 3.129 -19.706 1.00 83.38 95 SER A N 1
ATOM 710 C CA . SER A 1 95 ? 7.864 3.602 -18.784 1.00 83.38 95 SER A CA 1
ATOM 711 C C . SER A 1 95 ? 7.714 2.741 -17.527 1.00 83.38 95 SER A C 1
ATOM 713 O O . SER A 1 95 ? 7.369 3.271 -16.484 1.00 83.38 95 SER A O 1
ATOM 715 N N . ASP A 1 96 ? 7.977 1.433 -17.608 1.00 90.38 96 ASP A N 1
ATOM 716 C CA . ASP A 1 96 ? 7.845 0.471 -16.506 1.00 90.38 96 ASP A CA 1
ATOM 717 C C . ASP A 1 96 ? 8.896 0.662 -15.406 1.00 90.38 96 ASP A C 1
ATOM 719 O O . ASP A 1 96 ? 8.700 0.198 -14.284 1.00 90.38 96 ASP A O 1
ATOM 723 N N . LEU A 1 97 ? 9.986 1.391 -15.677 1.00 92.38 97 LEU A N 1
ATOM 724 C CA . LEU A 1 97 ? 10.966 1.735 -14.646 1.00 92.38 97 LEU A CA 1
ATOM 725 C C . LEU A 1 97 ? 10.350 2.588 -13.526 1.00 92.38 97 LEU A C 1
ATOM 727 O O . LEU A 1 97 ? 10.808 2.493 -12.389 1.00 92.38 97 LEU A O 1
ATOM 731 N N . SER A 1 98 ? 9.289 3.357 -13.806 1.00 89.44 98 SER A N 1
ATOM 732 C CA . SER A 1 98 ? 8.562 4.114 -12.776 1.00 89.44 98 SER A CA 1
ATOM 733 C C . SER A 1 98 ? 7.967 3.189 -11.705 1.00 89.44 98 SER A C 1
ATOM 735 O O . SER A 1 98 ? 8.050 3.483 -10.516 1.00 89.44 98 SER A O 1
ATOM 737 N N . LEU A 1 99 ? 7.473 2.005 -12.096 1.00 91.88 99 LEU A N 1
ATOM 738 C CA . LEU A 1 99 ? 6.942 0.999 -11.169 1.00 91.88 99 LEU A CA 1
ATOM 739 C C . LEU A 1 99 ? 8.031 0.465 -10.233 1.00 91.88 99 LEU A C 1
ATOM 741 O O . LEU A 1 99 ? 7.770 0.246 -9.050 1.00 91.88 99 LEU A O 1
ATOM 745 N N . LEU A 1 100 ? 9.253 0.283 -10.745 1.00 94.81 100 LEU A N 1
ATOM 746 C CA . LEU A 1 100 ? 10.394 -0.126 -9.930 1.00 94.81 100 LEU A CA 1
ATOM 747 C C . LEU A 1 100 ? 10.820 0.984 -8.965 1.00 94.81 100 LEU A C 1
ATOM 749 O O . LEU A 1 100 ? 11.075 0.696 -7.798 1.00 94.81 100 LEU A O 1
ATOM 753 N N . VAL A 1 101 ? 10.866 2.244 -9.411 1.00 94.00 101 VAL A N 1
ATOM 754 C CA . VAL A 1 101 ? 11.174 3.378 -8.524 1.00 94.00 101 VAL A CA 1
ATOM 755 C C . VAL A 1 101 ? 10.136 3.481 -7.404 1.00 94.00 101 VAL A C 1
ATOM 757 O O . VAL A 1 101 ? 10.516 3.589 -6.239 1.00 94.00 101 VAL A O 1
ATOM 760 N N . SER A 1 102 ? 8.843 3.356 -7.719 1.00 87.56 102 SER A N 1
ATOM 761 C CA . SER A 1 102 ? 7.777 3.318 -6.712 1.00 87.56 102 SER A CA 1
ATOM 762 C C . SER A 1 102 ? 7.930 2.142 -5.743 1.00 87.56 102 SER A C 1
ATOM 764 O O . SER A 1 102 ? 7.755 2.319 -4.539 1.00 87.56 102 SER A O 1
ATOM 766 N N . ALA A 1 103 ? 8.301 0.955 -6.229 1.00 93.94 103 ALA A N 1
ATOM 767 C CA . ALA A 1 103 ? 8.545 -0.207 -5.377 1.00 93.94 103 ALA A CA 1
ATOM 768 C C . ALA A 1 103 ? 9.713 0.013 -4.402 1.00 93.94 103 ALA A C 1
ATOM 770 O O . ALA A 1 103 ? 9.635 -0.355 -3.229 1.00 93.94 103 ALA A O 1
ATOM 771 N N . VAL A 1 104 ? 10.791 0.644 -4.873 1.00 95.19 104 VAL A N 1
ATOM 772 C CA . VAL A 1 104 ? 11.947 1.001 -4.042 1.00 95.19 104 VAL A CA 1
ATOM 773 C C . VAL A 1 104 ? 11.567 2.062 -3.012 1.00 95.19 104 VAL A C 1
ATOM 775 O O . VAL A 1 104 ? 11.941 1.918 -1.852 1.00 95.19 104 VAL A O 1
ATOM 778 N N . ALA A 1 105 ? 10.774 3.068 -3.392 1.00 86.69 105 ALA A N 1
ATOM 779 C CA . ALA A 1 105 ? 10.248 4.060 -2.457 1.00 86.69 105 ALA A CA 1
ATOM 780 C C . ALA A 1 105 ? 9.436 3.409 -1.327 1.00 86.69 105 ALA A C 1
ATOM 782 O O . ALA A 1 105 ? 9.710 3.671 -0.161 1.00 86.69 105 ALA A O 1
ATOM 783 N N . MET A 1 106 ? 8.540 2.465 -1.647 1.00 85.06 106 MET A N 1
ATOM 784 C CA . MET A 1 106 ? 7.792 1.711 -0.630 1.00 85.06 106 MET A CA 1
ATOM 785 C C . MET A 1 106 ? 8.712 0.959 0.342 1.00 85.06 106 MET A C 1
ATOM 787 O O . MET A 1 106 ? 8.417 0.880 1.531 1.00 85.06 106 MET A O 1
ATOM 791 N N . LYS A 1 107 ? 9.827 0.396 -0.139 1.00 91.69 107 LYS A N 1
ATOM 792 C CA . LYS A 1 107 ? 10.810 -0.268 0.729 1.00 91.69 107 LYS A CA 1
ATOM 793 C C . LYS A 1 107 ? 11.592 0.717 1.597 1.00 91.69 107 LYS A C 1
ATOM 795 O O . LYS A 1 107 ? 11.881 0.387 2.745 1.00 91.69 107 LYS A O 1
ATOM 800 N N . VAL A 1 108 ? 11.924 1.901 1.076 1.00 86.50 108 VAL A N 1
ATOM 801 C CA . VAL A 1 108 ? 12.557 2.978 1.859 1.00 86.50 108 VAL A CA 1
ATOM 802 C C . VAL A 1 108 ? 11.623 3.422 2.981 1.00 86.50 108 VAL A C 1
ATOM 804 O O . VAL A 1 108 ? 12.049 3.460 4.131 1.00 86.50 108 VAL A O 1
ATOM 807 N N . ASP A 1 109 ? 10.344 3.650 2.672 1.00 78.69 109 ASP A N 1
ATOM 808 C CA . ASP A 1 109 ? 9.327 4.053 3.651 1.00 78.69 109 ASP A CA 1
ATOM 809 C C . ASP A 1 109 ? 9.163 3.020 4.782 1.00 78.69 109 ASP A C 1
ATOM 811 O O . ASP A 1 109 ? 8.943 3.380 5.936 1.00 78.69 109 ASP A O 1
ATOM 815 N N . ARG A 1 110 ? 9.321 1.724 4.473 1.00 83.94 110 ARG A N 1
ATOM 816 C CA . ARG A 1 110 ? 9.279 0.623 5.455 1.00 83.94 110 ARG A CA 1
ATOM 817 C C . ARG A 1 110 ? 10.598 0.396 6.203 1.00 83.94 110 ARG A C 1
ATOM 819 O O . ARG A 1 110 ? 10.658 -0.478 7.063 1.00 83.94 110 ARG A O 1
ATOM 826 N N . GLY A 1 111 ? 11.662 1.125 5.864 1.00 84.69 111 GLY A N 1
ATOM 827 C CA . GLY A 1 111 ? 13.001 0.901 6.415 1.00 84.69 111 GLY A CA 1
ATOM 828 C C . GLY A 1 111 ? 13.642 -0.423 5.977 1.00 84.69 111 GLY A C 1
ATOM 829 O O . GLY A 1 111 ? 14.573 -0.896 6.621 1.00 84.69 111 GLY A O 1
ATOM 830 N N . GLU A 1 112 ? 13.157 -1.035 4.893 1.00 90.62 112 GLU A N 1
ATOM 831 C CA . GLU A 1 112 ? 13.662 -2.312 4.372 1.00 90.62 112 GLU A CA 1
ATOM 832 C C . GLU A 1 112 ? 14.922 -2.145 3.509 1.00 90.62 112 GLU A C 1
ATOM 834 O O . GLU A 1 112 ? 15.630 -3.121 3.270 1.00 90.62 112 GLU A O 1
ATOM 839 N N . ILE A 1 113 ? 15.199 -0.940 2.999 1.00 93.50 113 ILE A N 1
ATOM 840 C CA . ILE A 1 113 ? 16.352 -0.659 2.133 1.00 93.50 113 ILE A CA 1
ATOM 841 C C . ILE A 1 113 ? 17.048 0.646 2.541 1.00 93.50 113 ILE A C 1
ATOM 843 O O . ILE A 1 113 ? 16.410 1.641 2.875 1.00 93.50 113 ILE A O 1
ATOM 847 N N . THR A 1 114 ? 18.379 0.644 2.498 1.00 91.62 114 THR A N 1
ATOM 848 C CA . THR A 1 114 ? 19.231 1.801 2.811 1.00 91.62 114 THR A CA 1
ATOM 849 C C . THR A 1 114 ? 19.551 2.633 1.569 1.00 91.62 114 THR A C 1
ATOM 851 O O . THR A 1 114 ? 19.500 2.137 0.444 1.00 91.62 114 THR A O 1
ATOM 854 N N . ALA A 1 115 ? 19.990 3.882 1.759 1.00 90.00 115 ALA A N 1
ATOM 855 C CA . ALA A 1 115 ? 20.436 4.739 0.657 1.00 90.00 115 ALA A CA 1
ATOM 856 C C . ALA A 1 115 ? 21.539 4.088 -0.203 1.00 90.00 115 ALA A C 1
ATOM 858 O O . ALA A 1 115 ? 21.468 4.132 -1.427 1.00 90.00 115 ALA A O 1
ATOM 859 N N . ALA A 1 116 ? 22.515 3.421 0.427 1.00 92.25 116 ALA A N 1
ATOM 860 C CA . ALA A 1 116 ? 23.596 2.737 -0.286 1.00 92.25 116 ALA A CA 1
ATOM 861 C C . ALA A 1 116 ? 23.077 1.586 -1.164 1.00 92.25 116 ALA A C 1
ATOM 863 O O . ALA A 1 116 ? 23.543 1.394 -2.285 1.00 92.25 116 ALA A O 1
ATOM 864 N N . GLN A 1 117 ? 22.079 0.841 -0.680 1.00 95.44 117 GLN A N 1
ATOM 865 C CA . GLN A 1 117 ? 21.429 -0.207 -1.466 1.00 95.44 117 GLN A CA 1
ATOM 866 C C . GLN A 1 117 ? 20.602 0.379 -2.618 1.00 95.44 117 GLN A C 1
ATOM 868 O O . GLN A 1 117 ? 20.629 -0.183 -3.707 1.00 95.44 117 GLN A O 1
ATOM 873 N N . VAL A 1 118 ? 19.922 1.517 -2.425 1.00 94.69 118 VAL A N 1
ATOM 874 C CA . VAL A 1 118 ? 19.218 2.223 -3.514 1.00 94.69 118 VAL A CA 1
ATOM 875 C C . VAL A 1 118 ? 20.196 2.691 -4.596 1.00 94.69 118 VAL A C 1
ATOM 877 O O . VAL A 1 118 ? 19.928 2.504 -5.783 1.00 94.69 118 VAL A O 1
ATOM 880 N N . ASP A 1 119 ? 21.352 3.237 -4.216 1.00 92.62 119 ASP A N 1
ATOM 881 C CA . ASP A 1 119 ? 22.394 3.629 -5.171 1.00 92.62 119 ASP A CA 1
ATOM 882 C C . ASP A 1 119 ? 22.958 2.414 -5.930 1.00 92.62 119 ASP A C 1
ATOM 884 O O . ASP A 1 119 ? 23.161 2.481 -7.146 1.00 92.62 119 ASP A O 1
ATOM 888 N N . ALA A 1 120 ? 23.119 1.270 -5.252 1.00 94.56 120 ALA A N 1
ATOM 889 C CA . ALA A 1 120 ? 23.552 0.011 -5.864 1.00 94.56 120 ALA A CA 1
ATOM 890 C C . ALA A 1 120 ? 22.551 -0.553 -6.891 1.00 94.56 120 ALA A C 1
ATOM 892 O O . ALA A 1 120 ? 22.953 -1.284 -7.796 1.00 94.56 120 ALA A O 1
ATOM 893 N N . LEU A 1 121 ? 21.267 -0.172 -6.823 1.00 95.69 121 LEU A N 1
ATOM 894 C CA . LEU A 1 121 ? 20.284 -0.492 -7.866 1.00 95.69 121 LEU A CA 1
ATOM 895 C C . LEU A 1 121 ? 20.510 0.294 -9.162 1.00 95.69 121 LEU A C 1
ATOM 897 O O . LEU A 1 121 ? 19.815 0.028 -10.138 1.00 95.69 121 LEU A O 1
ATOM 901 N N . GLN A 1 122 ? 21.436 1.261 -9.194 1.00 95.38 122 GLN A N 1
ATOM 902 C CA . GLN A 1 122 ? 21.768 2.109 -10.347 1.00 95.38 122 GLN A CA 1
ATOM 903 C C . GLN A 1 122 ? 20.511 2.555 -11.119 1.00 95.38 122 GLN A C 1
ATOM 905 O O . GLN A 1 122 ? 20.382 2.350 -12.324 1.00 95.38 122 GLN A O 1
ATOM 910 N N . LEU A 1 123 ? 19.542 3.143 -10.415 1.00 93.50 123 LEU A N 1
ATOM 911 C CA . LEU A 1 123 ? 18.310 3.638 -11.042 1.00 93.50 123 LEU A CA 1
ATOM 912 C C . LEU A 1 123 ? 18.555 4.922 -11.852 1.00 93.50 123 LEU A C 1
ATOM 914 O O . LEU A 1 123 ? 17.809 5.218 -12.778 1.00 93.50 123 LEU A O 1
ATOM 918 N N . LYS A 1 124 ? 19.628 5.670 -11.552 1.00 92.88 124 LYS A N 1
ATOM 919 C CA . LYS A 1 124 ? 19.979 6.921 -12.250 1.00 92.88 124 LYS A CA 1
ATOM 920 C C . LYS A 1 124 ? 20.271 6.721 -13.737 1.00 92.88 124 LYS A C 1
ATOM 922 O O . LYS A 1 124 ? 19.599 7.380 -14.531 1.00 92.88 124 LYS A O 1
ATOM 927 N N . PRO A 1 125 ? 21.172 5.802 -14.135 1.00 92.00 125 PRO A N 1
ATOM 928 C CA . PRO A 1 125 ? 21.458 5.608 -15.552 1.00 92.00 125 PRO A CA 1
ATOM 929 C C . PRO A 1 125 ? 20.259 5.044 -16.323 1.00 92.00 125 PRO A C 1
ATOM 931 O O . PRO A 1 125 ? 20.156 5.229 -17.533 1.00 92.00 125 PRO A O 1
ATOM 934 N N . ALA A 1 126 ? 19.330 4.380 -15.625 1.00 88.81 126 ALA A N 1
ATOM 935 C CA . ALA A 1 126 ? 18.103 3.846 -16.208 1.00 88.81 126 ALA A CA 1
ATOM 936 C C . ALA A 1 126 ? 17.007 4.919 -16.388 1.00 88.81 126 ALA A C 1
ATOM 938 O O . ALA A 1 126 ? 16.365 4.955 -17.434 1.00 88.81 126 ALA A O 1
ATOM 939 N N . CYS A 1 127 ? 16.800 5.803 -15.403 1.00 89.75 127 CYS A N 1
ATOM 940 C CA . CYS A 1 127 ? 15.745 6.827 -15.438 1.00 89.75 127 CYS A CA 1
ATOM 941 C C . CYS A 1 127 ? 16.154 8.162 -16.080 1.00 89.75 127 CYS A C 1
ATOM 943 O O . CYS A 1 127 ? 15.269 8.903 -16.492 1.00 89.75 127 CYS A O 1
ATOM 945 N N . ILE A 1 128 ? 17.442 8.526 -16.081 1.00 87.31 128 ILE A N 1
ATOM 946 C CA . ILE A 1 128 ? 17.897 9.880 -16.456 1.00 87.31 128 ILE A CA 1
ATOM 947 C C . ILE A 1 128 ? 18.817 9.833 -17.670 1.00 87.31 128 ILE A C 1
ATOM 949 O O . ILE A 1 128 ? 18.558 10.492 -18.670 1.00 87.31 128 ILE A O 1
ATOM 953 N N . ASP A 1 129 ? 19.871 9.020 -17.605 1.00 85.12 129 ASP A N 1
ATOM 954 C CA . ASP A 1 129 ? 20.956 9.061 -18.600 1.00 85.12 129 ASP A CA 1
ATOM 955 C C . ASP A 1 129 ? 20.625 8.252 -19.874 1.00 85.12 129 ASP A C 1
ATOM 957 O O . ASP A 1 129 ? 21.434 8.096 -20.785 1.00 85.12 129 ASP A O 1
ATOM 961 N N . SER A 1 130 ? 19.413 7.708 -19.926 1.00 80.88 130 SER A N 1
ATOM 962 C CA . SER A 1 130 ? 18.972 6.707 -20.879 1.00 80.88 130 SER A CA 1
ATOM 963 C C . SER A 1 130 ? 18.060 7.334 -21.942 1.00 80.88 130 SER A C 1
ATOM 965 O O . SER A 1 130 ? 17.002 7.857 -21.587 1.00 80.88 130 SER A O 1
ATOM 967 N N . PRO A 1 131 ? 18.381 7.243 -23.250 1.00 78.88 131 PRO A N 1
ATOM 968 C CA . PRO A 1 131 ? 17.503 7.744 -24.307 1.00 78.88 131 PRO A CA 1
ATOM 969 C C . PRO A 1 131 ? 16.094 7.145 -24.200 1.00 78.88 131 PRO A C 1
ATOM 971 O O . PRO A 1 131 ? 15.936 5.934 -24.030 1.00 78.88 131 PRO A O 1
ATOM 974 N N . GLY A 1 132 ? 15.064 7.991 -24.255 1.00 79.88 132 GLY A N 1
ATOM 975 C CA . GLY A 1 132 ? 13.668 7.558 -24.133 1.00 79.88 132 GLY A CA 1
ATOM 976 C C . GLY A 1 132 ? 13.237 7.150 -22.719 1.00 79.88 132 GLY A C 1
ATOM 977 O O . GLY A 1 132 ? 12.200 6.503 -22.570 1.00 79.88 132 GLY A O 1
ATOM 978 N N . ALA A 1 133 ? 14.010 7.488 -21.681 1.00 80.12 133 ALA A N 1
ATOM 979 C CA . ALA A 1 133 ? 13.525 7.362 -20.315 1.00 80.12 133 ALA A CA 1
ATOM 980 C C . ALA A 1 133 ? 12.327 8.310 -20.090 1.00 80.12 133 ALA A C 1
ATOM 982 O O . ALA A 1 133 ? 12.357 9.468 -20.515 1.00 80.12 133 ALA A O 1
ATOM 983 N N . PRO A 1 134 ? 11.246 7.836 -19.453 1.00 80.75 134 PRO A N 1
ATOM 984 C CA . PRO A 1 134 ? 10.072 8.662 -19.190 1.00 80.75 134 PRO A CA 1
ATOM 985 C C . PRO A 1 134 ? 10.415 9.761 -18.167 1.00 80.75 134 PRO A C 1
ATOM 987 O O . PRO A 1 134 ? 11.030 9.482 -17.135 1.00 80.75 134 PRO A O 1
ATOM 990 N N . ALA A 1 135 ? 9.944 10.992 -18.395 1.00 83.00 135 ALA A N 1
ATOM 991 C CA . ALA A 1 135 ? 10.140 12.111 -17.461 1.00 83.00 135 ALA A CA 1
ATOM 992 C C . ALA A 1 135 ? 9.688 11.765 -16.026 1.00 83.00 135 ALA A C 1
ATOM 994 O O . ALA A 1 135 ? 10.356 12.108 -15.053 1.00 83.00 135 ALA A O 1
ATOM 995 N N . GLN A 1 136 ? 8.613 10.979 -15.909 1.00 82.00 136 GLN A N 1
ATOM 996 C CA . GLN A 1 136 ? 8.075 10.513 -14.633 1.00 82.00 136 GLN A CA 1
ATOM 997 C C . GLN A 1 136 ? 9.069 9.660 -13.817 1.00 82.00 136 GLN A C 1
ATOM 999 O O . GLN A 1 136 ? 9.082 9.757 -12.595 1.00 82.00 136 GLN A O 1
ATOM 1004 N N . CYS A 1 137 ? 9.932 8.854 -14.454 1.00 87.69 137 CYS A N 1
ATOM 1005 C CA . CYS A 1 137 ? 10.942 8.044 -13.744 1.00 87.69 137 CYS A CA 1
ATOM 1006 C C . CYS A 1 137 ? 12.020 8.936 -13.128 1.00 87.69 137 CYS A C 1
ATOM 1008 O O . CYS A 1 137 ? 12.402 8.735 -11.977 1.00 87.69 137 CYS A O 1
ATOM 1010 N N . ALA A 1 138 ? 12.484 9.946 -13.874 1.00 85.31 138 ALA A N 1
ATOM 1011 C CA . ALA A 1 138 ? 13.461 10.913 -13.382 1.00 85.31 138 ALA A CA 1
ATOM 1012 C C . ALA A 1 138 ? 12.910 11.706 -12.187 1.00 85.31 138 ALA A C 1
ATOM 1014 O O . ALA A 1 138 ? 13.583 11.818 -11.162 1.00 85.31 138 ALA A O 1
ATOM 1015 N N . GLU A 1 139 ? 11.667 12.180 -12.292 1.00 82.56 139 GLU A N 1
ATOM 1016 C CA . GLU A 1 139 ? 10.986 12.909 -11.222 1.00 82.56 139 GLU A CA 1
ATOM 1017 C C . GLU A 1 139 ? 10.811 12.050 -9.962 1.00 82.56 139 GLU A C 1
ATOM 1019 O O . GLU A 1 139 ? 11.197 12.459 -8.866 1.00 82.56 139 GLU A O 1
ATOM 1024 N N . GLN A 1 140 ? 10.294 10.826 -10.100 1.00 85.44 140 GLN A N 1
ATOM 1025 C CA . GLN A 1 140 ? 10.137 9.912 -8.966 1.00 85.44 140 GLN A CA 1
ATOM 1026 C C . GLN A 1 140 ? 11.482 9.553 -8.323 1.00 85.44 140 GLN A C 1
ATOM 1028 O O . GLN A 1 140 ? 11.576 9.481 -7.097 1.00 85.44 140 GLN A O 1
ATOM 1033 N N . LEU A 1 141 ? 12.539 9.367 -9.121 1.00 89.31 141 LEU A N 1
ATOM 1034 C CA . LEU A 1 141 ? 13.878 9.091 -8.604 1.00 89.31 141 LEU A CA 1
ATOM 1035 C C . LEU A 1 141 ? 14.451 10.292 -7.839 1.00 89.31 141 LEU A C 1
ATOM 1037 O O . LEU A 1 141 ? 15.133 10.107 -6.830 1.00 89.31 141 LEU A O 1
ATOM 1041 N N . GLN A 1 142 ? 14.181 11.516 -8.295 1.00 88.56 142 GLN A N 1
ATOM 1042 C CA . GLN A 1 142 ? 14.567 12.726 -7.575 1.00 88.56 142 GLN A CA 1
ATOM 1043 C C . GLN A 1 142 ? 13.850 12.815 -6.223 1.00 88.56 142 GLN A C 1
ATOM 1045 O O . GLN A 1 142 ? 14.516 13.025 -5.210 1.00 88.56 142 GLN A O 1
ATOM 1050 N N . ARG A 1 143 ? 12.535 12.560 -6.184 1.00 81.50 143 ARG A N 1
ATOM 1051 C CA . ARG A 1 143 ? 11.757 12.519 -4.932 1.00 81.50 143 ARG A CA 1
ATOM 1052 C C . ARG A 1 143 ? 12.277 11.453 -3.966 1.00 81.50 143 ARG A C 1
ATOM 1054 O O . ARG A 1 143 ? 12.473 11.731 -2.789 1.00 81.50 143 ARG A O 1
ATOM 1061 N N . LEU A 1 144 ? 12.573 10.252 -4.467 1.00 86.56 144 LEU A N 1
ATOM 1062 C CA . LEU A 1 144 ? 13.163 9.171 -3.672 1.00 86.56 144 LEU A CA 1
ATOM 1063 C C . LEU A 1 144 ? 14.507 9.581 -3.052 1.00 86.56 144 LEU A C 1
ATOM 1065 O O . LEU A 1 144 ? 14.773 9.297 -1.887 1.00 86.56 144 LEU A O 1
ATOM 1069 N N . ARG A 1 145 ? 15.367 10.256 -3.819 1.00 88.81 145 ARG A N 1
ATOM 1070 C CA . ARG A 1 145 ? 16.666 10.736 -3.327 1.00 88.81 145 ARG A CA 1
ATOM 1071 C C . ARG A 1 145 ? 16.538 11.819 -2.278 1.00 88.81 145 ARG A C 1
ATOM 1073 O O . ARG A 1 145 ? 17.291 11.785 -1.312 1.00 88.81 145 ARG A O 1
ATOM 1080 N N . GLN A 1 146 ? 15.610 12.746 -2.475 1.00 82.88 146 GLN A N 1
ATOM 1081 C CA . GLN A 1 146 ? 15.312 13.770 -1.488 1.00 82.88 146 GLN A CA 1
ATOM 1082 C C . GLN A 1 146 ? 14.856 13.122 -0.172 1.00 82.88 146 GLN A C 1
ATOM 1084 O O . GLN A 1 146 ? 15.473 13.371 0.859 1.00 82.88 146 GLN A O 1
ATOM 1089 N N . ALA A 1 147 ? 13.911 12.177 -0.225 1.00 74.81 147 ALA A N 1
ATOM 1090 C CA . ALA A 1 147 ? 13.470 11.430 0.956 1.00 74.81 147 ALA A CA 1
ATOM 1091 C C . ALA A 1 147 ? 14.629 10.683 1.650 1.00 74.81 147 ALA A C 1
ATOM 1093 O O . ALA A 1 147 ? 14.750 10.681 2.872 1.00 74.81 147 ALA A O 1
ATOM 1094 N N . LEU A 1 148 ? 15.546 10.080 0.884 1.00 83.44 148 LEU A N 1
ATOM 1095 C CA . LEU A 1 148 ? 16.742 9.430 1.436 1.00 83.44 148 LEU A CA 1
ATOM 1096 C C . LEU A 1 148 ? 17.745 10.412 2.062 1.00 83.44 148 LEU A C 1
ATOM 1098 O O . LEU A 1 148 ? 18.470 10.027 2.979 1.00 83.44 148 LEU A O 1
ATOM 1102 N N . GLN A 1 149 ? 17.835 11.647 1.563 1.00 82.81 149 GLN A N 1
ATOM 1103 C CA . GLN A 1 149 ? 18.664 12.702 2.154 1.00 82.81 149 GLN A CA 1
ATOM 1104 C C . GLN A 1 149 ? 18.054 13.211 3.462 1.00 82.81 149 GLN A C 1
ATOM 1106 O O . GLN A 1 149 ? 18.776 13.337 4.448 1.00 82.81 149 GLN A O 1
ATOM 1111 N N . GLU A 1 150 ? 16.736 13.399 3.501 1.00 71.25 150 GLU A N 1
ATOM 1112 C CA . GLU A 1 150 ? 15.982 13.744 4.714 1.00 71.25 150 GLU A CA 1
ATOM 1113 C C . GLU A 1 150 ? 16.121 12.660 5.798 1.00 71.25 150 GLU A C 1
ATOM 1115 O O . GLU A 1 150 ? 16.227 12.960 6.982 1.00 71.25 150 GLU A O 1
ATOM 1120 N N . LEU A 1 151 ? 16.231 11.381 5.416 1.00 67.38 151 LEU A N 1
ATOM 1121 C CA . LEU A 1 151 ? 16.530 10.301 6.366 1.00 67.38 151 LEU A CA 1
ATOM 1122 C C . LEU A 1 151 ? 17.959 10.347 6.936 1.00 67.38 151 LEU A C 1
ATOM 1124 O O . LEU A 1 151 ? 18.189 9.819 8.025 1.00 67.38 151 LEU A O 1
ATOM 1128 N N . LYS A 1 152 ? 18.927 10.931 6.214 1.00 73.12 152 LYS A N 1
ATOM 1129 C CA . LYS A 1 152 ? 20.324 11.056 6.671 1.00 73.12 152 LYS A CA 1
ATOM 1130 C C . LYS A 1 152 ? 20.536 12.239 7.609 1.00 73.12 152 LYS A C 1
ATOM 1132 O O . LYS A 1 152 ? 21.464 12.193 8.413 1.00 73.12 152 LYS A O 1
ATOM 1137 N N . ASP A 1 153 ? 19.708 13.272 7.498 1.00 62.09 153 ASP A N 1
ATOM 1138 C CA . ASP A 1 153 ? 19.767 14.462 8.335 1.00 62.09 153 ASP A CA 1
ATOM 1139 C C . ASP A 1 153 ? 18.593 14.458 9.336 1.00 62.09 153 ASP A C 1
ATOM 1141 O O . ASP A 1 153 ? 17.506 14.948 9.037 1.00 62.09 153 ASP A O 1
ATOM 1145 N N . PRO A 1 154 ? 18.776 13.913 10.554 1.00 49.12 154 PRO A N 1
ATOM 1146 C CA . PRO A 1 154 ? 17.709 13.866 11.553 1.00 49.12 154 PRO A CA 1
ATOM 1147 C C . PRO A 1 154 ? 17.219 15.258 11.988 1.00 49.12 154 PRO A C 1
ATOM 1149 O O . PRO A 1 154 ? 16.134 15.348 12.561 1.00 49.12 154 PRO A O 1
ATOM 1152 N N . SER A 1 155 ? 17.983 16.323 11.710 1.00 40.38 155 SER A N 1
ATOM 1153 C CA . SER A 1 155 ? 17.606 17.724 11.935 1.00 40.38 155 SER A CA 1
ATOM 1154 C C . SER A 1 155 ? 16.785 18.338 10.796 1.00 40.38 155 SER A C 1
ATOM 1156 O O . SER A 1 155 ? 16.074 19.309 11.046 1.00 40.38 155 SER A O 1
ATOM 1158 N N . SER A 1 156 ? 16.826 17.776 9.580 1.00 38.91 156 SER A N 1
ATOM 1159 C CA . SER A 1 156 ? 15.970 18.180 8.451 1.00 38.91 156 SER A CA 1
ATOM 1160 C C . SER A 1 156 ? 14.636 17.442 8.399 1.00 38.91 156 SER A C 1
ATOM 1162 O O . SER A 1 156 ? 13.827 17.706 7.510 1.00 38.91 156 SER A O 1
ATOM 1164 N N . ARG A 1 157 ? 14.343 16.605 9.406 1.00 45.72 157 ARG A N 1
ATOM 1165 C CA . ARG A 1 157 ? 12.960 16.332 9.805 1.00 45.72 157 ARG A CA 1
ATOM 1166 C C . ARG A 1 157 ? 12.314 17.651 10.243 1.00 45.72 157 ARG A C 1
ATOM 1168 O O . ARG A 1 157 ? 12.098 17.886 11.431 1.00 45.72 157 ARG A O 1
ATOM 1175 N N . VAL A 1 158 ? 11.949 18.494 9.272 1.00 37.94 158 VAL A N 1
ATOM 1176 C CA . VAL A 1 158 ? 10.705 19.257 9.355 1.00 37.94 158 VAL A CA 1
ATOM 1177 C C . VAL A 1 158 ? 9.691 18.253 9.872 1.00 37.94 158 VAL A C 1
ATOM 1179 O O . VAL A 1 158 ? 9.602 17.134 9.370 1.00 37.94 158 VAL A O 1
ATOM 1182 N N . LEU A 1 159 ? 9.130 18.578 11.026 1.00 34.66 159 LEU A N 1
ATOM 1183 C CA . LEU A 1 159 ? 8.432 17.667 11.910 1.00 34.66 159 LEU A CA 1
ATOM 1184 C C . LEU A 1 159 ? 7.422 16.802 11.134 1.00 34.66 159 LEU A C 1
ATOM 1186 O O . LEU A 1 159 ? 6.250 17.153 11.043 1.00 34.66 159 LEU A O 1
ATOM 1190 N N . THR A 1 160 ? 7.818 15.596 10.704 1.00 40.88 160 THR A N 1
ATOM 1191 C CA . THR A 1 160 ? 6.901 14.455 10.602 1.00 40.88 160 THR A CA 1
ATOM 1192 C C . THR A 1 160 ? 6.475 14.158 12.028 1.00 40.88 160 THR A C 1
ATOM 1194 O O . THR A 1 160 ? 6.979 13.240 12.682 1.00 40.88 160 THR A O 1
ATOM 1197 N N . GLN A 1 161 ? 5.619 15.018 12.569 1.00 43.62 161 GLN A N 1
ATOM 1198 C CA . GLN A 1 161 ? 5.025 14.858 13.869 1.00 43.62 161 GLN A CA 1
ATOM 1199 C C . GLN A 1 161 ? 4.142 13.633 13.725 1.00 43.62 161 GLN A C 1
ATOM 1201 O O . GLN A 1 161 ? 3.051 13.688 13.167 1.00 43.62 161 GLN A O 1
ATOM 1206 N N . THR A 1 162 ? 4.682 12.487 14.136 1.00 53.84 162 THR A N 1
ATOM 1207 C CA . THR A 1 162 ? 3.929 11.243 14.122 1.00 53.84 162 THR A CA 1
ATOM 1208 C C . THR A 1 162 ? 2.924 11.348 15.252 1.00 53.84 162 THR A C 1
ATOM 1210 O O . THR A 1 162 ? 3.227 11.033 16.405 1.00 53.84 162 THR A O 1
ATOM 1213 N N . SER A 1 163 ? 1.750 11.888 14.952 1.00 66.44 163 SER A N 1
ATOM 1214 C CA . SER A 1 163 ? 0.666 11.962 15.913 1.00 66.44 163 SER A CA 1
ATOM 1215 C C . SER A 1 163 ? 0.032 10.580 16.003 1.00 66.44 163 SER A C 1
ATOM 1217 O O . SER A 1 163 ? -0.313 9.943 15.006 1.00 66.44 163 SER A O 1
ATOM 1219 N N . LYS A 1 164 ? -0.051 10.072 17.234 1.00 78.69 164 LYS A N 1
ATOM 1220 C CA . LYS A 1 164 ? -0.779 8.844 17.538 1.00 78.69 164 LYS A CA 1
ATOM 1221 C C . LYS A 1 164 ? -2.100 9.232 18.170 1.00 78.69 164 LYS A C 1
ATOM 1223 O O . LYS A 1 164 ? -2.114 9.773 19.273 1.00 78.69 164 LYS A O 1
ATOM 1228 N N . VAL A 1 165 ? -3.192 8.936 17.482 1.00 83.12 165 VAL A N 1
ATOM 1229 C CA . VAL A 1 165 ? -4.541 9.079 18.030 1.00 83.12 165 VAL A CA 1
ATOM 1230 C C . VAL A 1 165 ? -4.952 7.732 18.597 1.00 83.12 165 VAL A C 1
ATOM 1232 O O . VAL A 1 165 ? -4.759 6.700 17.954 1.00 83.12 165 VAL A O 1
ATOM 1235 N N . ARG A 1 166 ? -5.490 7.729 19.817 1.00 87.06 166 ARG A N 1
ATOM 1236 C CA . ARG A 1 166 ? -6.059 6.537 20.445 1.00 87.06 166 ARG A CA 1
ATOM 1237 C C . ARG A 1 166 ? -7.506 6.807 20.807 1.00 87.06 166 ARG A C 1
ATOM 1239 O O . ARG A 1 166 ? -7.799 7.799 21.465 1.00 87.06 166 ARG A O 1
ATOM 1246 N N . LEU A 1 167 ? -8.376 5.903 20.391 1.00 83.12 167 LEU A N 1
ATOM 1247 C CA . LEU A 1 167 ? -9.775 5.853 20.779 1.00 83.12 167 LEU A CA 1
ATOM 1248 C C . LEU A 1 167 ? -9.993 4.546 21.531 1.00 83.12 167 LEU A C 1
ATOM 1250 O O . LEU A 1 167 ? -9.438 3.509 21.167 1.00 83.12 167 LEU A O 1
ATOM 1254 N N . SER A 1 168 ? -10.800 4.591 22.576 1.00 85.56 168 SER A N 1
ATOM 1255 C CA . SER A 1 168 ? -11.210 3.403 23.311 1.00 85.56 168 SER A CA 1
ATOM 1256 C C . SER A 1 168 ? -12.654 3.565 23.726 1.00 85.56 168 SER A C 1
ATOM 1258 O O . SER A 1 168 ? -13.039 4.649 24.162 1.00 85.56 168 SER A O 1
ATOM 1260 N N . ASP A 1 169 ? -13.412 2.487 23.632 1.00 89.19 169 ASP A N 1
ATOM 1261 C CA . ASP A 1 169 ? -14.769 2.420 24.148 1.00 89.19 169 ASP A CA 1
ATOM 1262 C C . ASP A 1 169 ? -15.002 1.056 24.800 1.00 89.19 169 ASP A C 1
ATOM 1264 O O . ASP A 1 169 ? -14.287 0.083 24.533 1.00 89.19 169 ASP A O 1
ATOM 1268 N N . ALA A 1 170 ? -15.981 0.988 25.690 1.00 81.56 170 ALA A N 1
ATOM 1269 C CA . ALA A 1 170 ? -16.369 -0.245 26.343 1.00 81.56 170 ALA A CA 1
ATOM 1270 C C . ALA A 1 170 ? -17.889 -0.310 26.494 1.00 81.56 170 ALA A C 1
ATOM 1272 O O . ALA A 1 170 ? -18.528 0.616 26.987 1.00 81.56 170 ALA A O 1
ATOM 1273 N N . SER A 1 171 ? -18.459 -1.449 26.114 1.00 85.62 171 SER A N 1
ATOM 1274 C CA . SER A 1 171 ? -19.827 -1.826 26.448 1.00 85.62 171 SER A CA 1
ATOM 1275 C C . SER A 1 171 ? -19.837 -2.720 27.691 1.00 85.62 171 SER A C 1
ATOM 1277 O O . SER A 1 171 ? -18.792 -3.104 28.217 1.00 85.62 171 SER A O 1
ATOM 1279 N N . ALA A 1 172 ? -21.027 -3.134 28.131 1.00 78.56 172 ALA A N 1
ATOM 1280 C CA . ALA A 1 172 ? -21.166 -4.129 29.197 1.00 78.56 172 ALA A CA 1
ATOM 1281 C C . ALA A 1 172 ? -20.507 -5.488 28.870 1.00 78.56 172 ALA A C 1
ATOM 1283 O O . ALA A 1 172 ? -20.292 -6.289 29.774 1.00 78.56 172 ALA A O 1
ATOM 1284 N N . THR A 1 173 ? -20.213 -5.767 27.594 1.00 85.25 173 THR A N 1
ATOM 1285 C CA . THR A 1 173 ? -19.756 -7.091 27.132 1.00 85.25 173 THR A CA 1
ATOM 1286 C C . THR A 1 173 ? -18.407 -7.083 26.422 1.00 85.25 173 THR A C 1
ATOM 1288 O O . THR A 1 173 ? -17.815 -8.148 26.269 1.00 85.25 173 THR A O 1
ATOM 1291 N N . ARG A 1 174 ? -17.921 -5.920 25.971 1.00 87.44 174 ARG A N 1
ATOM 1292 C CA . ARG A 1 174 ? -16.730 -5.804 25.120 1.00 87.44 174 ARG A CA 1
ATOM 1293 C C . ARG A 1 174 ? -15.975 -4.517 25.392 1.00 87.44 174 ARG A C 1
ATOM 1295 O O . ARG A 1 174 ? -16.586 -3.483 25.650 1.00 87.44 174 ARG A O 1
ATOM 1302 N N . ARG A 1 175 ? -14.659 -4.558 25.217 1.00 92.19 175 ARG A N 1
ATOM 1303 C CA . ARG A 1 175 ? -13.794 -3.381 25.118 1.00 92.19 175 ARG A CA 1
ATOM 1304 C C . ARG A 1 175 ? -13.190 -3.314 23.723 1.00 92.19 175 ARG A C 1
ATOM 1306 O O . ARG A 1 175 ? -12.665 -4.309 23.234 1.00 92.19 175 ARG A O 1
ATOM 1313 N N . VAL A 1 176 ? -13.209 -2.141 23.107 1.00 92.25 176 VAL A N 1
ATOM 1314 C CA . VAL A 1 176 ? -12.602 -1.904 21.795 1.00 92.25 176 VAL A CA 1
ATOM 1315 C C . VAL A 1 176 ? -11.595 -0.769 21.868 1.00 92.25 176 VAL A C 1
ATOM 1317 O O . VAL A 1 176 ? -11.779 0.204 22.601 1.00 92.25 176 VAL A O 1
ATOM 1320 N N . GLU A 1 177 ? -10.516 -0.893 21.106 1.00 93.44 177 GLU A N 1
ATOM 1321 C CA . GLU A 1 177 ? -9.473 0.125 21.005 1.00 93.44 177 GLU A CA 1
ATOM 1322 C C . GLU A 1 177 ? -9.087 0.323 19.542 1.00 93.44 177 GLU A C 1
ATOM 1324 O O . GLU A 1 177 ? -8.962 -0.642 18.788 1.00 93.44 177 GLU A O 1
ATOM 1329 N N . ALA A 1 178 ? -8.869 1.575 19.155 1.00 91.25 178 ALA A N 1
ATOM 1330 C CA . ALA A 1 178 ? -8.319 1.945 17.862 1.00 91.25 178 ALA A CA 1
ATOM 1331 C C . ALA A 1 178 ? -7.114 2.861 18.074 1.00 91.25 178 ALA A C 1
ATOM 1333 O O . ALA A 1 178 ? -7.194 3.847 18.809 1.00 91.25 178 ALA A O 1
ATOM 1334 N N . ALA A 1 179 ? -5.998 2.548 17.424 1.00 90.81 179 ALA A N 1
ATOM 1335 C CA . ALA A 1 179 ? -4.825 3.406 17.382 1.00 90.81 179 ALA A CA 1
ATOM 1336 C C . ALA A 1 179 ? -4.493 3.743 15.930 1.00 90.81 179 ALA A C 1
ATOM 1338 O O . ALA A 1 179 ? -4.337 2.850 15.100 1.00 90.81 179 ALA A O 1
ATOM 1339 N N . LEU A 1 180 ? -4.368 5.034 15.633 1.00 88.62 180 LEU A N 1
ATOM 1340 C CA . LEU A 1 180 ? -3.997 5.537 14.317 1.00 88.62 180 LEU A CA 1
ATOM 1341 C C . LEU A 1 180 ? -2.659 6.258 14.432 1.00 88.62 180 LEU A C 1
ATOM 1343 O O . LEU A 1 180 ? -2.495 7.110 15.308 1.00 88.62 180 LEU A O 1
ATOM 1347 N N . ALA A 1 181 ? -1.707 5.918 13.567 1.00 85.06 181 ALA A N 1
ATOM 1348 C CA . ALA A 1 181 ? -0.486 6.692 13.395 1.00 85.06 181 ALA A CA 1
ATOM 1349 C C . ALA A 1 181 ? -0.623 7.545 12.138 1.00 85.06 181 ALA A C 1
ATOM 1351 O O . ALA A 1 181 ? -0.879 7.019 11.053 1.00 85.06 181 ALA A O 1
ATOM 1352 N N . MET A 1 182 ? -0.441 8.851 12.291 1.00 83.19 182 MET A N 1
ATOM 1353 C CA . MET A 1 182 ? -0.502 9.796 11.185 1.00 83.19 182 MET A CA 1
ATOM 1354 C C . MET A 1 182 ? 0.879 10.368 10.909 1.00 83.19 182 MET A C 1
ATOM 1356 O O . MET A 1 182 ? 1.695 10.506 11.821 1.00 83.19 182 MET A O 1
ATOM 1360 N N . ARG A 1 183 ? 1.143 10.692 9.649 1.00 79.88 183 ARG A N 1
ATOM 1361 C CA . ARG A 1 183 ? 2.363 11.364 9.214 1.00 79.88 183 ARG A CA 1
ATOM 1362 C C . ARG A 1 183 ? 1.974 12.631 8.473 1.00 79.88 183 ARG A C 1
ATOM 1364 O O . ARG A 1 183 ? 1.174 12.574 7.547 1.00 79.88 183 ARG A O 1
ATOM 1371 N N . THR A 1 184 ? 2.559 13.756 8.866 1.00 75.81 184 THR A N 1
ATOM 1372 C CA . THR A 1 184 ? 2.524 14.970 8.048 1.00 75.81 184 THR A CA 1
ATOM 1373 C C . THR A 1 184 ? 3.364 14.740 6.797 1.00 75.81 184 THR A C 1
ATOM 1375 O O . THR A 1 184 ? 4.555 14.447 6.895 1.00 75.81 184 THR A O 1
ATOM 1378 N N . ALA A 1 185 ? 2.739 14.824 5.634 1.00 65.81 185 ALA A N 1
ATOM 1379 C CA . ALA A 1 185 ? 3.389 14.846 4.343 1.00 65.81 185 ALA A CA 1
ATOM 1380 C C . ALA A 1 185 ? 3.459 16.305 3.873 1.00 65.81 185 ALA A C 1
ATOM 1382 O O . ALA A 1 185 ? 2.482 16.877 3.391 1.00 65.81 185 ALA A O 1
ATOM 1383 N N . ASP A 1 186 ? 4.640 16.904 4.027 1.00 58.25 186 ASP A N 1
ATOM 1384 C CA . ASP A 1 186 ? 4.938 18.267 3.559 1.00 58.25 186 ASP A CA 1
ATOM 1385 C C . ASP A 1 186 ? 5.189 18.319 2.037 1.00 58.25 186 ASP A C 1
ATOM 1387 O O . ASP A 1 186 ? 5.257 19.388 1.431 1.00 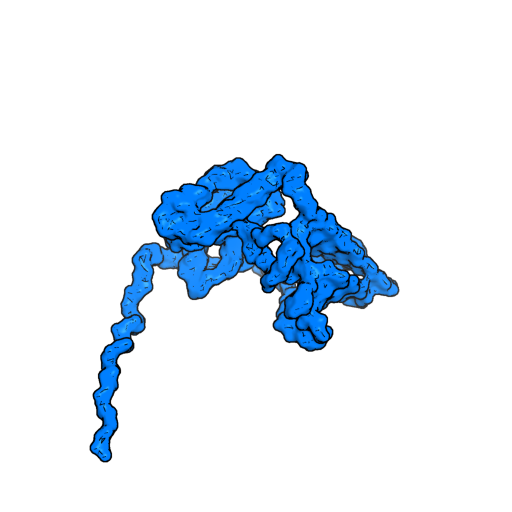58.25 186 ASP A O 1
ATOM 1391 N N . ALA A 1 187 ? 5.304 17.149 1.402 1.00 54.50 187 ALA A N 1
ATOM 1392 C CA . ALA A 1 187 ? 5.446 16.959 -0.034 1.00 54.50 187 ALA A CA 1
ATOM 1393 C C . ALA A 1 187 ? 4.736 15.659 -0.460 1.00 54.50 187 ALA A C 1
ATOM 1395 O O . ALA A 1 187 ? 4.644 14.723 0.341 1.00 54.50 187 ALA A O 1
ATOM 1396 N N . PRO A 1 188 ? 4.260 15.544 -1.715 1.00 54.44 188 PRO A N 1
ATOM 1397 C CA . PRO A 1 188 ? 3.663 14.307 -2.203 1.00 54.44 188 PRO A CA 1
ATOM 1398 C C . PRO A 1 188 ? 4.671 13.159 -2.085 1.00 54.44 188 PRO A C 1
ATOM 1400 O O . PRO A 1 188 ? 5.761 13.221 -2.664 1.00 54.44 188 PRO A O 1
ATOM 1403 N N . ALA A 1 189 ? 4.303 12.103 -1.352 1.00 51.47 189 ALA A N 1
ATOM 1404 C CA . ALA A 1 189 ? 5.159 10.942 -1.145 1.00 51.47 189 ALA A CA 1
ATOM 1405 C C . ALA A 1 189 ? 5.663 10.382 -2.490 1.00 51.47 189 ALA A C 1
ATOM 1407 O O . ALA A 1 189 ? 4.926 10.323 -3.481 1.00 51.47 189 ALA A O 1
ATOM 1408 N N . ALA A 1 190 ? 6.919 9.921 -2.537 1.00 43.91 190 ALA A N 1
ATOM 1409 C CA . ALA A 1 190 ? 7.490 9.290 -3.733 1.00 43.91 190 ALA A CA 1
ATOM 1410 C C . ALA A 1 190 ? 6.692 8.044 -4.189 1.00 43.91 190 ALA A C 1
ATOM 1412 O O . ALA A 1 190 ? 6.756 7.657 -5.357 1.00 43.91 190 ALA A O 1
ATOM 1413 N N . SER A 1 191 ? 5.897 7.454 -3.286 1.00 48.03 191 SER A N 1
ATOM 1414 C CA . SER A 1 191 ? 4.965 6.347 -3.531 1.00 48.03 191 SER A CA 1
ATOM 1415 C C . SER A 1 191 ? 3.733 6.722 -4.370 1.00 48.03 191 SER A C 1
ATOM 1417 O O . SER A 1 191 ? 3.003 5.827 -4.793 1.00 48.03 191 SER A O 1
ATOM 1419 N N . GLY A 1 192 ? 3.499 8.012 -4.648 1.00 46.22 192 GLY A N 1
ATOM 1420 C CA . GLY A 1 192 ? 2.378 8.466 -5.474 1.00 46.22 192 GLY A CA 1
ATOM 1421 C C . GLY A 1 192 ? 1.011 8.384 -4.788 1.00 46.22 192 GLY A C 1
ATOM 1422 O O . GLY A 1 192 ? -0.004 8.511 -5.470 1.00 46.22 192 GLY A O 1
ATOM 1423 N N . VAL A 1 193 ? 0.963 8.191 -3.464 1.00 50.44 193 VAL A N 1
ATOM 1424 C CA . VAL A 1 193 ? -0.254 8.424 -2.672 1.00 50.44 193 VAL A CA 1
ATOM 1425 C C . VAL A 1 193 ? -0.435 9.938 -2.593 1.00 50.44 193 VAL A C 1
ATOM 1427 O O . VAL A 1 193 ? 0.103 10.617 -1.726 1.00 50.44 193 VAL A O 1
ATOM 1430 N N . VAL A 1 194 ? -1.076 10.482 -3.623 1.00 55.78 194 VAL A N 1
ATOM 1431 C CA . VAL A 1 194 ? -1.453 11.889 -3.699 1.00 55.78 194 VAL A CA 1
ATOM 1432 C C . VAL A 1 194 ? -2.488 12.117 -2.608 1.00 55.78 194 VAL A C 1
ATOM 1434 O O . VAL A 1 194 ? -3.503 11.422 -2.587 1.00 55.78 194 VAL A O 1
ATOM 1437 N N . CYS A 1 195 ? -2.228 13.065 -1.714 1.00 58.84 195 CYS A N 1
ATOM 1438 C CA . CYS A 1 195 ? -3.219 13.605 -0.792 1.00 58.84 195 CYS A CA 1
ATOM 1439 C C . CYS A 1 195 ? -4.345 14.276 -1.580 1.00 58.84 195 CYS A C 1
ATOM 1441 O O . CYS A 1 195 ? -4.327 15.485 -1.717 1.00 58.84 195 CYS A O 1
ATOM 1443 N N . GLY A 1 196 ? -5.237 13.491 -2.190 1.00 53.72 196 GLY A N 1
ATOM 1444 C CA . GLY A 1 196 ? -6.551 13.876 -2.721 1.00 53.72 196 GLY A CA 1
ATOM 1445 C C . GLY A 1 196 ? -6.663 14.977 -3.784 1.00 53.72 196 GLY A C 1
ATOM 1446 O O . GLY A 1 196 ? -7.661 14.978 -4.488 1.00 53.72 196 GLY A O 1
ATOM 1447 N N . GLY A 1 197 ? -5.670 15.850 -3.970 1.00 54.28 197 GLY A N 1
ATOM 1448 C CA . GLY A 1 197 ? -5.898 17.215 -4.452 1.00 54.28 197 GLY A CA 1
ATOM 1449 C C . GLY A 1 197 ? -5.851 18.290 -3.347 1.00 54.28 197 GLY A C 1
ATOM 1450 O O . GLY A 1 197 ? -5.883 19.473 -3.685 1.00 54.28 197 GLY A O 1
ATOM 1451 N N . THR A 1 198 ? -5.695 17.921 -2.066 1.00 50.34 198 THR A N 1
ATOM 1452 C CA . THR A 1 198 ? -5.677 18.853 -0.928 1.00 50.34 198 THR A CA 1
ATOM 1453 C C . THR A 1 198 ? -4.411 19.716 -0.863 1.00 50.34 198 THR A C 1
ATOM 1455 O O . THR A 1 198 ? -3.348 19.395 -1.406 1.00 50.34 198 THR A O 1
ATOM 1458 N N . THR A 1 199 ? -4.534 20.861 -0.185 1.00 56.69 199 THR A N 1
ATOM 1459 C CA . THR A 1 199 ? -3.422 21.765 0.129 1.00 56.69 199 THR A CA 1
ATOM 1460 C C . THR A 1 199 ? -2.378 21.072 0.999 1.00 56.69 199 THR A C 1
ATOM 1462 O O . THR A 1 199 ? -2.711 20.488 2.023 1.00 56.69 199 THR A O 1
ATOM 1465 N N . LEU A 1 200 ? -1.103 21.186 0.622 1.00 61.62 200 LEU A N 1
ATOM 1466 C CA . LEU A 1 200 ? 0.015 20.782 1.475 1.00 61.62 200 LEU A CA 1
ATOM 1467 C C . LEU A 1 200 ? 0.185 21.777 2.642 1.00 61.62 200 LEU A C 1
ATOM 1469 O O . LEU A 1 200 ? 0.051 22.985 2.416 1.00 61.62 200 LEU A O 1
ATOM 1473 N N . PRO A 1 201 ? 0.554 21.310 3.849 1.00 70.25 201 PRO A N 1
ATOM 1474 C CA . PRO A 1 201 ? 0.805 19.913 4.221 1.00 70.25 201 PRO A CA 1
ATOM 1475 C C . PRO A 1 201 ? -0.488 19.116 4.466 1.00 70.25 201 PRO A C 1
ATOM 1477 O O . PRO A 1 201 ? -1.478 19.673 4.926 1.00 70.25 201 PRO A O 1
ATOM 1480 N N . CYS A 1 202 ? -0.448 17.805 4.215 1.00 76.62 202 CYS A N 1
ATOM 1481 C CA . CYS A 1 202 ? -1.538 16.868 4.525 1.00 76.62 202 CYS A CA 1
ATOM 1482 C C . CYS A 1 202 ? -1.097 15.840 5.578 1.00 76.62 202 CYS A C 1
ATOM 1484 O O . CYS A 1 202 ? 0.084 15.511 5.685 1.00 76.62 202 CYS A O 1
ATOM 1486 N N . HIS A 1 203 ? -2.030 15.289 6.347 1.00 83.31 203 HIS A N 1
ATOM 1487 C CA . HIS A 1 203 ? -1.770 14.294 7.387 1.00 83.31 203 HIS A CA 1
ATOM 1488 C C . HIS A 1 203 ? -2.336 12.929 6.989 1.00 83.31 203 HIS A C 1
ATOM 1490 O O . HIS A 1 203 ? -3.512 12.645 7.203 1.00 83.31 203 HIS A O 1
ATOM 1496 N N . GLU A 1 204 ? -1.503 12.055 6.432 1.00 84.94 204 GLU A N 1
ATOM 1497 C CA . GLU A 1 204 ? -1.914 10.705 6.031 1.00 84.94 204 GLU A CA 1
ATOM 1498 C C . GLU A 1 204 ? -1.926 9.727 7.212 1.00 84.94 204 GLU A C 1
ATOM 1500 O O . GLU A 1 204 ? -1.063 9.775 8.094 1.00 84.94 204 GLU A O 1
ATOM 1505 N N . VAL A 1 205 ? -2.864 8.779 7.212 1.00 88.12 205 VAL A N 1
ATOM 1506 C CA . VAL A 1 205 ? -2.833 7.631 8.126 1.00 88.12 205 VAL A CA 1
ATOM 1507 C C . VAL A 1 205 ? -1.867 6.588 7.576 1.00 88.12 205 VAL A C 1
ATOM 1509 O O . VAL A 1 205 ? -2.123 5.924 6.575 1.00 88.12 205 VAL A O 1
ATOM 1512 N N . THR A 1 206 ? -0.749 6.404 8.269 1.00 85.50 206 THR A N 1
ATOM 1513 C CA . THR A 1 206 ? 0.298 5.451 7.869 1.00 85.50 206 THR A CA 1
ATOM 1514 C C . THR A 1 206 ? 0.099 4.071 8.478 1.00 85.50 206 THR A C 1
ATOM 1516 O O . THR A 1 206 ? 0.574 3.074 7.932 1.00 85.50 206 THR A O 1
ATOM 1519 N N . HIS A 1 207 ? -0.620 3.994 9.599 1.00 88.38 207 HIS A N 1
ATOM 1520 C CA . HIS A 1 207 ? -0.878 2.745 10.305 1.00 88.38 207 HIS A CA 1
ATOM 1521 C C . HIS A 1 207 ? -2.179 2.809 11.099 1.00 88.38 207 HIS A C 1
ATOM 1523 O O . HIS A 1 207 ? -2.500 3.842 11.692 1.00 88.38 207 HIS A O 1
ATOM 1529 N N . MET A 1 208 ? -2.887 1.684 11.154 1.00 93.44 208 MET A N 1
ATOM 1530 C CA . MET A 1 208 ? -4.096 1.509 11.952 1.00 93.44 208 MET A CA 1
ATOM 1531 C C . MET A 1 208 ? -4.037 0.174 12.689 1.00 93.44 208 MET A C 1
ATOM 1533 O O . MET A 1 208 ? -3.857 -0.880 12.080 1.00 93.44 208 MET A O 1
ATOM 1537 N N . GLU A 1 209 ? -4.247 0.223 13.999 1.00 94.81 209 GLU A N 1
ATOM 1538 C CA . GLU A 1 209 ? -4.418 -0.952 14.847 1.00 94.81 209 GLU A CA 1
ATOM 1539 C C . GLU A 1 209 ? -5.810 -0.934 15.455 1.00 94.81 209 GLU A C 1
ATOM 1541 O O . GLU A 1 209 ? -6.253 0.087 15.981 1.00 94.81 209 GLU A O 1
ATOM 1546 N N . LEU A 1 210 ? -6.469 -2.086 15.418 1.00 94.62 210 LEU A N 1
ATOM 1547 C CA . LEU A 1 210 ? -7.738 -2.320 16.090 1.00 94.62 210 LEU A CA 1
ATOM 1548 C C . LEU A 1 210 ? -7.545 -3.447 17.104 1.00 94.62 210 LEU A C 1
ATOM 1550 O O . LEU A 1 210 ? -6.823 -4.412 16.836 1.00 94.62 210 LEU A O 1
ATOM 1554 N N . ARG A 1 211 ? -8.174 -3.327 18.274 1.00 96.38 211 ARG A N 1
ATOM 1555 C CA . ARG A 1 211 ? -8.197 -4.381 19.293 1.00 96.38 211 ARG A CA 1
ATOM 1556 C C . ARG A 1 211 ? -9.608 -4.588 19.824 1.00 96.38 211 ARG A C 1
ATOM 1558 O O . ARG A 1 211 ? -10.338 -3.620 20.022 1.00 96.38 211 ARG A O 1
ATOM 1565 N N . VAL A 1 212 ? -9.945 -5.840 20.116 1.00 95.69 212 VAL A N 1
ATOM 1566 C CA . VAL A 1 212 ? -11.168 -6.240 20.827 1.00 95.69 212 VAL A CA 1
ATOM 1567 C C . VAL A 1 212 ? -10.747 -7.071 22.032 1.00 95.69 212 VAL A C 1
ATOM 1569 O O . VAL A 1 212 ? -10.013 -8.045 21.889 1.00 95.69 212 VAL A O 1
ATOM 1572 N N . ASP A 1 213 ? -11.148 -6.652 23.229 1.00 94.31 213 ASP A N 1
ATOM 1573 C CA . ASP A 1 213 ? -10.779 -7.275 24.506 1.00 94.31 213 ASP A CA 1
ATOM 1574 C C . ASP A 1 213 ? -9.255 -7.478 24.648 1.00 94.31 213 ASP A C 1
ATOM 1576 O O . ASP A 1 213 ? -8.759 -8.501 25.117 1.00 94.31 213 ASP A O 1
ATOM 1580 N N . GLY A 1 214 ? -8.491 -6.485 24.176 1.00 93.06 214 GLY A N 1
ATOM 1581 C CA . GLY A 1 214 ? -7.024 -6.482 24.164 1.00 93.06 214 GLY A CA 1
ATOM 1582 C C . GLY A 1 214 ? -6.376 -7.291 23.031 1.00 93.06 214 GLY A C 1
ATOM 1583 O O . GLY A 1 214 ? -5.181 -7.101 22.764 1.00 93.06 214 GLY A O 1
ATOM 1584 N N . GLN A 1 215 ? -7.138 -8.131 22.324 1.00 95.62 215 GLN A N 1
ATOM 1585 C CA . GLN A 1 215 ? -6.648 -8.946 21.212 1.00 95.62 215 GLN A CA 1
ATOM 1586 C C . GLN A 1 215 ? -6.564 -8.132 19.917 1.00 95.62 215 GLN A C 1
ATOM 1588 O O . GLN A 1 215 ? -7.514 -7.417 19.598 1.00 95.62 215 GLN A O 1
ATOM 1593 N N . PRO A 1 216 ? -5.449 -8.209 19.167 1.00 95.44 216 PRO A N 1
ATOM 1594 C CA . PRO A 1 216 ? -5.301 -7.483 17.912 1.00 95.44 216 PRO A CA 1
ATOM 1595 C C . PRO A 1 216 ? -6.218 -8.056 16.824 1.00 95.44 216 PRO A C 1
ATOM 1597 O O . PRO A 1 216 ? -6.253 -9.262 16.591 1.00 95.44 216 PRO A O 1
ATOM 1600 N N . VAL A 1 217 ? -6.907 -7.167 16.116 1.00 95.19 217 VAL A N 1
ATOM 1601 C CA . VAL A 1 217 ? -7.750 -7.473 14.955 1.00 95.19 217 VAL A CA 1
ATOM 1602 C C . VAL A 1 217 ? -6.917 -7.325 13.684 1.00 95.19 217 VAL A C 1
ATOM 1604 O O . VAL A 1 217 ? -6.122 -6.391 13.554 1.00 95.19 217 VAL A O 1
ATOM 1607 N N . ARG A 1 218 ? -7.094 -8.223 12.708 1.00 92.38 218 ARG A N 1
ATOM 1608 C CA . ARG A 1 218 ? -6.411 -8.099 11.411 1.00 92.38 218 ARG A CA 1
ATOM 1609 C C . ARG A 1 218 ? -6.994 -6.935 10.605 1.00 92.38 218 ARG A C 1
ATOM 1611 O O . ARG A 1 218 ? -8.164 -6.968 10.223 1.00 92.38 218 ARG A O 1
ATOM 1618 N N . VAL A 1 219 ? -6.155 -5.945 10.298 1.00 93.81 219 VAL A N 1
ATOM 1619 C CA . VAL A 1 219 ? -6.505 -4.768 9.487 1.00 93.81 219 VAL A CA 1
ATOM 1620 C C . VAL A 1 219 ? -5.741 -4.818 8.166 1.00 93.81 219 VAL A C 1
ATOM 1622 O O . VAL A 1 219 ? -4.513 -4.802 8.148 1.00 93.81 219 VAL A O 1
ATOM 1625 N N . ALA A 1 220 ? -6.458 -4.892 7.044 1.00 91.06 220 ALA A N 1
ATOM 1626 C CA . ALA A 1 220 ? -5.836 -4.819 5.725 1.00 91.06 220 ALA A CA 1
ATOM 1627 C C . ALA A 1 220 ? -5.395 -3.380 5.414 1.00 91.06 220 ALA A C 1
ATOM 1629 O O . ALA A 1 220 ? -6.114 -2.435 5.725 1.00 91.06 220 ALA A O 1
ATOM 1630 N N . TYR A 1 221 ? -4.267 -3.204 4.720 1.00 86.12 221 TYR A N 1
ATOM 1631 C CA . TYR A 1 221 ? -3.742 -1.876 4.360 1.00 86.12 221 TYR A CA 1
ATOM 1632 C C . TYR A 1 221 ? -4.763 -0.999 3.611 1.00 86.12 221 TYR A C 1
ATOM 1634 O O . TYR A 1 221 ? -4.861 0.202 3.838 1.00 86.12 221 TYR A O 1
ATOM 1642 N N . SER A 1 222 ? -5.600 -1.610 2.767 1.00 89.69 222 SER A N 1
ATOM 1643 C CA . SER A 1 222 ? -6.686 -0.927 2.050 1.00 89.69 222 SER A CA 1
ATOM 1644 C C . SER A 1 222 ? -7.749 -0.288 2.951 1.00 89.69 222 SER A C 1
ATOM 1646 O O . SER A 1 222 ? -8.560 0.476 2.449 1.00 89.69 222 SER A O 1
ATOM 1648 N N . VAL A 1 223 ? -7.803 -0.637 4.242 1.00 94.50 223 VAL A N 1
ATOM 1649 C CA . VAL A 1 223 ? -8.775 -0.065 5.186 1.00 94.50 223 VAL A CA 1
ATOM 1650 C C . VAL A 1 223 ? -8.470 1.410 5.458 1.00 94.50 223 VAL A C 1
ATOM 1652 O O . VAL A 1 223 ? -9.398 2.195 5.640 1.00 94.50 223 VAL A O 1
ATOM 1655 N N . TYR A 1 224 ? -7.186 1.785 5.470 1.00 92.12 224 TYR A N 1
ATOM 1656 C CA . TYR A 1 224 ? -6.738 3.109 5.908 1.00 92.12 224 TYR A CA 1
ATOM 1657 C C . TYR A 1 224 ? -5.802 3.840 4.934 1.00 92.12 224 TYR A C 1
ATOM 1659 O O . TYR A 1 224 ? -5.432 4.977 5.204 1.00 92.12 224 TYR A O 1
ATOM 1667 N N . ARG A 1 225 ? -5.414 3.217 3.811 1.00 87.50 225 ARG A N 1
ATOM 1668 C CA . ARG A 1 225 ? -4.456 3.781 2.836 1.00 87.50 225 ARG A CA 1
ATOM 1669 C C . ARG A 1 225 ? -4.852 5.158 2.293 1.00 87.50 225 ARG A C 1
ATOM 1671 O O . ARG A 1 225 ? -3.992 5.936 1.905 1.00 87.50 225 ARG A O 1
ATOM 1678 N N . ASP A 1 226 ? -6.144 5.400 2.172 1.00 87.25 226 ASP A N 1
ATOM 1679 C CA . ASP A 1 226 ? -6.746 6.594 1.587 1.00 87.25 226 ASP A CA 1
ATOM 1680 C C . ASP A 1 226 ? -7.378 7.504 2.654 1.00 87.25 226 ASP A C 1
ATOM 1682 O O . ASP A 1 226 ? -8.294 8.264 2.359 1.00 87.25 226 ASP A O 1
ATOM 1686 N N . LEU A 1 227 ? -6.925 7.390 3.906 1.00 90.19 227 LEU A N 1
ATOM 1687 C CA . LEU A 1 227 ? -7.329 8.285 4.982 1.00 90.19 227 LEU A CA 1
ATOM 1688 C C . LEU A 1 227 ? -6.279 9.382 5.156 1.00 90.19 227 LEU A C 1
ATOM 1690 O O . LEU A 1 227 ? -5.114 9.114 5.457 1.00 90.19 227 LEU A O 1
ATOM 1694 N N . PHE A 1 228 ? -6.724 10.620 5.002 1.00 88.69 228 PHE A N 1
ATOM 1695 C CA . PHE A 1 228 ? -5.933 11.842 5.114 1.00 88.69 228 PHE A CA 1
ATOM 1696 C C . PHE A 1 228 ? -6.706 12.928 5.871 1.00 88.69 228 PHE A C 1
ATOM 1698 O O . PHE A 1 228 ? -7.937 12.988 5.803 1.00 88.69 228 PHE A O 1
ATOM 1705 N N . ASP A 1 229 ? -5.984 13.792 6.577 1.00 86.88 229 ASP A N 1
ATOM 1706 C CA . ASP A 1 229 ? -6.513 14.976 7.265 1.00 86.88 229 ASP A CA 1
ATOM 1707 C C . ASP A 1 229 ? -7.662 14.644 8.228 1.00 86.88 229 ASP A C 1
ATOM 1709 O O . ASP A 1 229 ? -8.687 15.328 8.301 1.00 86.88 229 ASP A O 1
ATOM 1713 N N . LEU A 1 230 ? -7.496 13.544 8.973 1.00 88.69 230 LEU A N 1
ATOM 1714 C CA . LEU A 1 230 ? -8.463 13.123 9.979 1.00 88.69 230 LEU A CA 1
ATOM 1715 C C . LEU A 1 230 ? -8.544 14.160 11.101 1.00 88.69 230 LEU A C 1
ATOM 1717 O O . LEU A 1 230 ? -7.573 14.400 11.818 1.00 88.69 230 LEU A O 1
ATOM 1721 N N . HIS A 1 231 ? -9.734 14.716 11.300 1.00 86.06 231 HIS A N 1
ATOM 1722 C CA . HIS A 1 231 ? -9.991 15.725 12.330 1.00 86.06 231 HIS A CA 1
ATOM 1723 C C . HIS A 1 231 ? -11.060 15.288 13.339 1.00 86.06 231 HIS A C 1
ATOM 1725 O O . HIS A 1 231 ? -11.216 15.915 14.389 1.00 86.06 231 HIS A O 1
ATOM 1731 N N . ARG A 1 232 ? -11.785 14.192 13.074 1.00 88.00 232 ARG A N 1
ATOM 1732 C CA . ARG A 1 232 ? -12.721 13.591 14.031 1.00 88.00 232 ARG A CA 1
ATOM 1733 C C . ARG A 1 232 ? -12.736 12.071 13.900 1.00 88.00 232 ARG A C 1
ATOM 1735 O O . ARG A 1 232 ? -12.663 11.525 12.805 1.00 88.00 232 ARG A O 1
ATOM 1742 N N . GLY A 1 233 ? -12.871 11.393 15.034 1.00 92.19 233 GLY A N 1
ATOM 1743 C CA . GLY A 1 233 ? -13.078 9.953 15.088 1.00 92.19 233 GLY A CA 1
ATOM 1744 C C . GLY A 1 233 ? -13.906 9.566 16.305 1.00 92.19 233 GLY A C 1
ATOM 1745 O O . GLY A 1 233 ? -13.730 10.132 17.384 1.00 92.19 233 GLY A O 1
ATOM 1746 N N . THR A 1 234 ? -14.811 8.610 16.136 1.00 92.31 234 THR A N 1
ATOM 1747 C CA . THR A 1 234 ? -15.586 8.008 17.221 1.00 92.31 234 THR A CA 1
ATOM 1748 C C . THR A 1 234 ? -15.520 6.499 17.117 1.00 92.31 234 THR A C 1
ATOM 1750 O O . THR A 1 234 ? -15.654 5.941 16.032 1.00 92.31 234 THR A O 1
ATOM 1753 N N . LEU A 1 235 ? -15.339 5.842 18.255 1.00 94.75 235 LEU A N 1
ATOM 1754 C CA . LEU A 1 235 ? -15.318 4.393 18.355 1.00 94.75 235 LEU A CA 1
ATOM 1755 C C . LEU A 1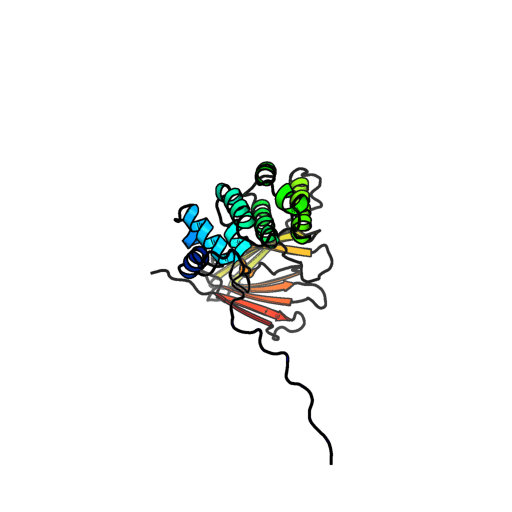 235 ? -16.474 3.960 19.251 1.00 94.75 235 LEU A C 1
ATOM 1757 O O . LEU A 1 235 ? -16.648 4.534 20.323 1.00 94.75 235 LEU A O 1
ATOM 1761 N N . LYS A 1 236 ? -17.257 2.981 18.798 1.00 93.75 236 LYS A N 1
ATOM 1762 C CA . LYS A 1 236 ? -18.367 2.404 19.560 1.00 93.75 236 LYS A CA 1
ATOM 1763 C C . LYS A 1 236 ? -18.189 0.901 19.693 1.00 93.75 236 LYS A C 1
ATOM 1765 O O . LYS A 1 236 ? -18.011 0.220 18.683 1.00 93.75 236 LYS A O 1
ATOM 1770 N N . ALA A 1 237 ? -18.254 0.395 20.919 1.00 91.88 237 ALA A N 1
ATOM 1771 C CA . ALA A 1 237 ? -18.323 -1.034 21.194 1.00 91.88 237 ALA A CA 1
ATOM 1772 C C . ALA A 1 237 ? -19.746 -1.561 20.949 1.00 91.88 237 ALA A C 1
ATOM 1774 O O . ALA A 1 237 ? -20.722 -0.964 21.406 1.00 91.88 237 ALA A O 1
ATOM 1775 N N . ASP A 1 238 ? -19.871 -2.719 20.307 1.00 87.25 238 ASP A N 1
ATOM 1776 C CA . ASP A 1 238 ? -21.125 -3.471 20.230 1.00 87.25 238 ASP A CA 1
ATOM 1777 C C . ASP A 1 238 ? -20.906 -4.948 20.615 1.00 87.25 238 ASP A C 1
ATOM 1779 O O . ASP A 1 238 ? -19.807 -5.354 20.994 1.00 87.25 238 ASP A O 1
ATOM 1783 N N . ALA A 1 239 ? -21.967 -5.761 20.597 1.00 82.62 239 ALA A N 1
ATOM 1784 C CA . ALA A 1 239 ? -21.865 -7.177 20.965 1.00 82.62 239 ALA A CA 1
ATOM 1785 C C . ALA A 1 239 ? -21.020 -8.007 19.971 1.00 82.62 239 ALA A C 1
ATOM 1787 O O . ALA A 1 239 ? -20.453 -9.036 20.350 1.00 82.62 239 ALA A O 1
ATOM 1788 N N . GLY A 1 240 ? -20.944 -7.573 18.707 1.00 85.38 240 GLY A N 1
ATOM 1789 C CA . GLY A 1 240 ? -20.215 -8.236 17.624 1.00 85.38 240 GLY A CA 1
ATOM 1790 C C . GLY A 1 240 ? -18.764 -7.771 17.470 1.00 85.38 240 GLY A C 1
ATOM 1791 O O . GLY A 1 240 ? -17.978 -8.463 16.830 1.00 85.38 240 GLY A O 1
ATOM 1792 N N . GLY A 1 241 ? -18.391 -6.645 18.076 1.00 91.88 241 GLY A N 1
ATOM 1793 C CA . GLY A 1 241 ? -17.070 -6.039 17.986 1.00 91.88 241 GLY A CA 1
ATOM 1794 C C . GLY A 1 241 ? -17.154 -4.527 18.147 1.00 91.88 241 GLY A C 1
ATOM 1795 O O . GLY A 1 241 ? -17.464 -4.032 19.233 1.00 91.88 241 GLY A O 1
ATOM 1796 N N . GLY A 1 242 ? -16.841 -3.788 17.083 1.00 95.12 242 GLY A N 1
ATOM 1797 C CA . GLY A 1 242 ? -16.876 -2.332 17.117 1.00 95.12 242 GLY A CA 1
ATOM 1798 C C . GLY A 1 242 ? -17.138 -1.658 15.776 1.00 95.12 242 GLY A C 1
ATOM 1799 O O . GLY A 1 242 ? -16.972 -2.230 14.693 1.00 95.12 242 GLY A O 1
ATOM 1800 N N . VAL A 1 243 ? -17.533 -0.391 15.880 1.00 96.38 243 VAL A N 1
ATOM 1801 C CA . VAL A 1 243 ? -17.717 0.528 14.756 1.00 96.38 243 VAL A CA 1
ATOM 1802 C C . VAL A 1 243 ? -16.827 1.745 14.974 1.00 96.38 243 VAL A C 1
ATOM 1804 O O . VAL A 1 243 ? -16.974 2.458 15.968 1.00 96.38 243 VAL A O 1
ATOM 1807 N N . LEU A 1 244 ? -15.891 1.963 14.052 1.00 96.00 244 LEU A N 1
ATOM 1808 C CA . LEU A 1 244 ? -15.028 3.137 14.003 1.00 96.00 244 LEU A CA 1
ATOM 1809 C C . LEU A 1 244 ? -15.533 4.072 12.901 1.00 96.00 244 LEU A C 1
ATOM 1811 O O . LEU A 1 244 ? -15.416 3.752 11.719 1.00 96.00 244 LEU A O 1
ATOM 1815 N N . ASP A 1 245 ? -16.080 5.219 13.290 1.00 94.94 245 ASP A N 1
ATOM 1816 C CA . ASP A 1 245 ? -16.447 6.300 12.375 1.00 94.94 245 ASP A CA 1
ATOM 1817 C C . ASP A 1 245 ? -15.330 7.358 12.383 1.00 94.94 245 ASP A C 1
ATOM 1819 O O . ASP A 1 245 ? -14.915 7.825 13.444 1.00 94.94 245 ASP A O 1
ATOM 1823 N N . LEU A 1 246 ? -14.834 7.736 11.209 1.00 94.56 246 LEU A N 1
ATOM 1824 C CA . LEU A 1 246 ? -13.769 8.716 10.989 1.00 94.56 246 LEU A CA 1
ATOM 1825 C C . LEU A 1 246 ? -14.263 9.804 10.036 1.00 94.56 246 LEU A C 1
ATOM 1827 O O . LEU A 1 246 ? -15.004 9.517 9.099 1.00 94.56 246 LEU A O 1
ATOM 1831 N N . GLN A 1 247 ? -13.813 11.034 10.246 1.00 92.06 247 GLN A N 1
ATOM 1832 C CA . GLN A 1 247 ? -14.066 12.165 9.359 1.00 92.06 247 GLN A CA 1
ATOM 1833 C C . GLN A 1 247 ? -12.734 12.824 9.003 1.00 92.06 247 GLN A C 1
ATOM 1835 O O . GLN A 1 247 ? -11.914 13.096 9.891 1.00 92.06 247 GLN A O 1
ATOM 1840 N N . GLY A 1 248 ? -12.527 13.066 7.712 1.00 90.44 248 GLY A N 1
ATOM 1841 C CA . GLY A 1 248 ? -11.302 13.659 7.187 1.00 90.44 248 GLY A CA 1
ATOM 1842 C C . GLY A 1 248 ? -11.530 14.482 5.926 1.00 90.44 248 GLY A C 1
ATOM 1843 O O . GLY A 1 248 ? -12.675 14.733 5.541 1.00 90.44 248 GLY A O 1
ATOM 1844 N N . GLY A 1 249 ? -10.422 14.889 5.307 1.00 86.62 249 GLY A N 1
ATOM 1845 C CA . GLY A 1 249 ? -10.396 15.772 4.141 1.00 86.62 249 GLY A CA 1
ATOM 1846 C C . GLY A 1 249 ? -10.623 17.245 4.491 1.00 86.62 249 GLY A C 1
ATOM 1847 O O . GLY A 1 249 ? -10.878 17.594 5.646 1.00 86.62 249 GLY A O 1
ATOM 1848 N N . ASP A 1 250 ? -10.543 18.099 3.471 1.00 81.06 250 ASP A N 1
ATOM 1849 C CA . ASP A 1 250 ? -10.768 19.542 3.584 1.00 81.06 250 ASP A CA 1
ATOM 1850 C C . ASP A 1 250 ? -11.902 19.994 2.656 1.00 81.06 250 ASP A C 1
ATOM 1852 O O . ASP A 1 250 ? -11.987 19.579 1.501 1.00 81.06 250 ASP A O 1
ATOM 1856 N N . ALA A 1 251 ? -12.780 20.851 3.177 1.00 81.06 251 ALA A N 1
ATOM 1857 C CA . ALA A 1 251 ? -13.883 21.483 2.462 1.00 81.06 251 ALA A CA 1
ATOM 1858 C C . ALA A 1 251 ? -14.633 20.534 1.497 1.00 81.06 251 ALA A C 1
ATOM 1860 O O . ALA A 1 251 ? -15.358 19.632 1.932 1.00 81.06 251 ALA A O 1
ATOM 1861 N N . SER A 1 252 ? -14.484 20.745 0.185 1.00 79.88 252 SER A N 1
ATOM 1862 C CA . SER A 1 252 ? -15.150 19.976 -0.876 1.00 79.88 252 SER A CA 1
ATOM 1863 C C . SER A 1 252 ? -14.668 18.532 -1.005 1.00 79.88 252 SER A C 1
ATOM 1865 O O . SER A 1 252 ? -15.360 17.720 -1.609 1.00 79.88 252 SER A O 1
ATOM 1867 N N . GLU A 1 253 ? -13.506 18.211 -0.445 1.00 81.25 253 GLU A N 1
ATOM 1868 C CA . GLU A 1 253 ? -12.918 16.869 -0.420 1.00 81.25 253 GLU A CA 1
ATOM 1869 C C . GLU A 1 253 ? -13.140 16.179 0.935 1.00 81.25 253 GLU A C 1
ATOM 1871 O O . GLU A 1 253 ? -12.526 15.154 1.228 1.00 81.25 253 GLU A O 1
ATOM 1876 N N . SER A 1 254 ? -14.020 16.730 1.780 1.00 88.06 254 SER A N 1
ATOM 1877 C CA . SER A 1 254 ? -14.386 16.095 3.043 1.00 88.06 254 SER A CA 1
ATOM 1878 C C . SER A 1 254 ? -15.109 14.766 2.818 1.00 88.06 254 SER A C 1
ATOM 1880 O O . SER A 1 254 ? -15.928 14.608 1.907 1.00 88.06 254 SER A O 1
ATOM 1882 N N . TYR A 1 255 ? -14.829 13.802 3.688 1.00 91.94 255 TYR A N 1
ATOM 1883 C CA . TYR A 1 255 ? -15.404 12.464 3.624 1.00 91.94 255 TYR A CA 1
ATOM 1884 C C . TYR A 1 255 ? -15.657 11.904 5.025 1.00 91.94 255 TYR A C 1
ATOM 1886 O O . TYR A 1 255 ? -15.005 12.280 6.005 1.00 91.94 255 TYR A O 1
ATOM 1894 N N . ASN A 1 256 ? -16.598 10.965 5.109 1.00 94.00 256 ASN A N 1
ATOM 1895 C CA . ASN A 1 256 ? -16.841 10.161 6.303 1.00 94.00 256 ASN A CA 1
ATOM 1896 C C . ASN A 1 256 ? -16.511 8.698 5.993 1.00 94.00 256 ASN A C 1
ATOM 1898 O O . ASN A 1 256 ? -16.871 8.191 4.934 1.00 94.00 256 ASN A O 1
ATOM 1902 N N . VAL A 1 257 ? -15.849 7.998 6.909 1.00 95.69 257 VAL A N 1
ATOM 1903 C CA . VAL A 1 257 ? -15.528 6.573 6.772 1.00 95.69 257 VAL A CA 1
ATOM 1904 C C . VAL A 1 257 ? -16.039 5.811 7.982 1.00 95.69 257 VAL A C 1
ATOM 1906 O O . VAL A 1 257 ? -15.714 6.149 9.114 1.00 95.69 257 VAL A O 1
ATOM 1909 N N . ARG A 1 258 ? -16.798 4.744 7.737 1.00 96.69 258 ARG A N 1
ATOM 1910 C CA . ARG A 1 258 ? -17.271 3.801 8.750 1.00 96.69 258 ARG A CA 1
ATOM 1911 C C . ARG A 1 258 ? -16.593 2.455 8.555 1.00 96.69 258 ARG A C 1
ATOM 1913 O O . ARG A 1 258 ? -16.743 1.828 7.508 1.00 96.69 258 ARG A O 1
ATOM 1920 N N . ILE A 1 259 ? -15.885 1.992 9.577 1.00 97.69 259 ILE A N 1
ATOM 1921 C CA . ILE A 1 259 ? -15.198 0.701 9.599 1.00 97.69 259 ILE A CA 1
ATOM 1922 C C . ILE A 1 259 ? -15.877 -0.179 10.642 1.00 97.69 259 ILE A C 1
ATOM 1924 O O . ILE A 1 259 ? -15.893 0.147 11.829 1.00 97.69 259 ILE A O 1
ATOM 1928 N N . ARG A 1 260 ? -16.430 -1.308 10.200 1.00 97.75 260 ARG A N 1
ATOM 1929 C CA . ARG A 1 260 ? -17.027 -2.324 11.075 1.00 97.75 260 ARG A CA 1
ATOM 1930 C C . ARG A 1 260 ? -16.057 -3.478 11.236 1.00 97.75 260 ARG A C 1
ATOM 1932 O O . ARG A 1 260 ? -15.502 -3.946 10.242 1.00 97.75 260 ARG A O 1
ATOM 1939 N N . PHE A 1 261 ? -15.874 -3.962 12.455 1.00 97.62 261 PHE A N 1
ATOM 1940 C CA . PHE A 1 261 ? -14.943 -5.048 12.744 1.00 97.62 261 PHE A CA 1
ATOM 1941 C C . PHE A 1 261 ? -15.434 -5.919 13.898 1.00 97.62 261 PHE A C 1
ATOM 1943 O O . PHE A 1 261 ? -16.196 -5.463 14.748 1.00 97.62 261 PHE A O 1
ATOM 1950 N N . ASP A 1 262 ? -14.983 -7.169 13.913 1.00 96.62 262 ASP A N 1
ATOM 1951 C CA . ASP A 1 262 ? -15.193 -8.116 15.004 1.00 96.62 262 ASP A CA 1
ATOM 1952 C C . ASP A 1 262 ? -13.866 -8.442 15.709 1.00 96.62 262 ASP A C 1
ATOM 1954 O O . ASP A 1 262 ? -12.835 -7.809 15.472 1.00 96.62 262 ASP A O 1
ATOM 1958 N N . ALA A 1 263 ? -13.884 -9.429 16.605 1.00 95.31 263 ALA A N 1
ATOM 1959 C CA . ALA A 1 263 ? -12.696 -9.848 17.346 1.00 95.31 263 ALA A CA 1
ATOM 1960 C C . ALA A 1 263 ? -11.581 -10.464 16.475 1.00 95.31 263 ALA A C 1
ATOM 1962 O O . ALA A 1 263 ? -10.474 -10.668 16.966 1.00 95.31 263 ALA A O 1
ATOM 1963 N N . GLN A 1 264 ? -11.852 -10.785 15.208 1.00 94.94 264 GLN A N 1
ATOM 1964 C CA . GLN A 1 264 ? -10.924 -11.473 14.312 1.00 94.94 264 GLN A CA 1
ATOM 1965 C C . GLN A 1 264 ? -10.445 -10.572 13.168 1.00 94.94 264 GLN A C 1
ATOM 1967 O O . GLN A 1 264 ? -9.258 -10.588 12.817 1.00 94.94 264 GLN A O 1
ATOM 1972 N N . ARG A 1 265 ? -11.345 -9.786 12.570 1.00 95.81 265 ARG A N 1
ATOM 1973 C CA . ARG A 1 265 ? -11.072 -9.024 11.346 1.00 95.81 265 ARG A CA 1
ATOM 1974 C C . ARG A 1 265 ? -11.930 -7.769 11.201 1.00 95.81 265 ARG A C 1
ATOM 1976 O O . ARG A 1 265 ? -12.977 -7.605 11.822 1.00 95.81 265 ARG A O 1
ATOM 19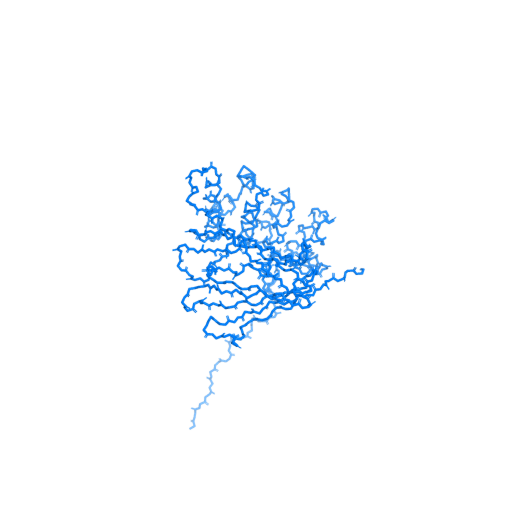83 N N . VAL A 1 266 ? -11.514 -6.917 10.270 1.00 97.50 266 VAL A N 1
ATOM 1984 C CA . VAL A 1 266 ? -12.402 -5.918 9.662 1.00 97.50 266 VAL A CA 1
ATOM 1985 C C . VAL A 1 266 ? -13.431 -6.630 8.778 1.00 97.50 266 VAL A C 1
ATOM 1987 O O . VAL A 1 266 ? -13.072 -7.512 8.002 1.00 97.50 266 VAL A O 1
ATOM 1990 N N . LEU A 1 267 ? -14.702 -6.251 8.910 1.00 97.19 267 LEU A N 1
ATOM 1991 C CA . LEU A 1 267 ? -15.842 -6.802 8.171 1.00 97.19 267 LEU A CA 1
ATOM 1992 C C . LEU A 1 267 ? -16.179 -5.951 6.950 1.00 97.19 267 LEU A C 1
ATOM 1994 O O . LEU A 1 267 ? -16.334 -6.469 5.845 1.00 97.19 267 LEU A O 1
ATOM 1998 N N . SER A 1 268 ? -16.278 -4.637 7.140 1.00 97.62 268 SER A N 1
ATOM 1999 C CA . SER A 1 268 ? -16.575 -3.709 6.056 1.00 97.62 268 SER A CA 1
ATOM 2000 C C . SER A 1 268 ? -15.977 -2.330 6.293 1.00 97.62 268 SER A C 1
ATOM 2002 O O . SER A 1 268 ? -15.693 -1.926 7.424 1.00 97.62 268 SER A O 1
ATOM 2004 N N . ARG A 1 269 ? -15.799 -1.610 5.189 1.00 97.38 269 ARG A N 1
ATOM 2005 C CA . ARG A 1 269 ? -15.459 -0.194 5.139 1.00 97.38 269 ARG A CA 1
ATOM 2006 C C . ARG A 1 269 ? -16.441 0.492 4.206 1.00 97.38 269 ARG A C 1
ATOM 2008 O O . ARG A 1 269 ? -16.549 0.109 3.046 1.00 97.38 269 ARG A O 1
ATOM 2015 N N . GLN A 1 270 ? -17.112 1.514 4.702 1.00 97.06 270 GLN A N 1
ATOM 2016 C CA . GLN A 1 270 ? -18.024 2.350 3.934 1.00 97.06 270 GLN A CA 1
ATOM 2017 C C . GLN A 1 270 ? -17.475 3.775 3.925 1.00 97.06 270 GLN A C 1
ATOM 2019 O O . GLN A 1 270 ? -17.082 4.277 4.976 1.00 97.06 270 GLN A O 1
ATOM 2024 N N . MET A 1 271 ? -17.415 4.404 2.757 1.00 95.12 271 MET A N 1
ATOM 2025 C CA . MET A 1 271 ? -17.049 5.808 2.587 1.00 95.12 271 MET A CA 1
ATOM 2026 C C . MET A 1 271 ? -18.273 6.580 2.113 1.00 95.12 271 MET A C 1
ATOM 2028 O O . MET A 1 271 ? -18.956 6.145 1.189 1.00 95.12 271 MET A O 1
ATOM 2032 N N . TYR A 1 272 ? -18.504 7.734 2.719 1.00 94.06 272 TYR A N 1
ATOM 2033 C CA . TYR A 1 272 ? -19.604 8.638 2.424 1.00 94.06 272 TYR A CA 1
ATOM 2034 C C . TYR A 1 272 ? -19.063 10.027 2.094 1.00 94.06 272 TYR A C 1
ATOM 2036 O O . TYR A 1 272 ? -17.959 10.388 2.523 1.00 94.06 272 TYR A O 1
ATOM 2044 N N . ALA A 1 273 ? -19.861 10.823 1.388 1.00 90.88 273 ALA A N 1
ATOM 2045 C CA . ALA A 1 273 ? -19.572 12.242 1.212 1.00 90.88 273 ALA A CA 1
ATOM 2046 C C . ALA A 1 273 ? -19.489 12.950 2.580 1.00 90.88 273 ALA A C 1
ATOM 2048 O O . ALA A 1 273 ? -20.222 12.623 3.515 1.00 90.88 273 ALA A O 1
ATOM 2049 N N . GLY A 1 274 ? -18.596 13.930 2.731 1.00 84.44 274 GLY A N 1
ATOM 2050 C CA . GLY A 1 274 ? -18.398 14.635 4.003 1.00 84.44 274 GLY A CA 1
ATOM 2051 C C . GLY A 1 274 ? -19.630 15.409 4.481 1.00 84.44 274 GLY A C 1
ATOM 2052 O O . GLY A 1 274 ? -19.834 15.573 5.684 1.00 84.44 274 GLY A O 1
ATOM 2053 N N . THR A 1 275 ? -20.477 15.834 3.542 1.00 79.31 275 THR A N 1
ATOM 2054 C CA . THR A 1 275 ? -21.665 16.666 3.769 1.00 79.31 275 THR A CA 1
ATOM 2055 C C . THR A 1 275 ? -22.910 15.892 4.206 1.00 79.31 275 THR A C 1
ATOM 2057 O O . THR A 1 275 ? -23.837 16.513 4.724 1.00 79.31 275 THR A O 1
ATOM 2060 N N . ALA A 1 276 ? -22.952 14.567 4.031 1.00 75.12 276 ALA A N 1
ATOM 2061 C CA . ALA A 1 276 ? -24.113 13.744 4.365 1.00 75.12 276 ALA A CA 1
ATOM 2062 C C . ALA A 1 276 ? -23.691 12.350 4.853 1.00 75.12 276 ALA A C 1
ATOM 2064 O O . ALA A 1 276 ? -22.898 11.668 4.212 1.00 75.12 276 ALA A O 1
ATOM 2065 N N . GLN A 1 277 ? -24.252 11.902 5.981 1.00 70.38 277 GLN A N 1
ATOM 2066 C CA . GLN A 1 277 ? -23.926 10.586 6.555 1.00 70.38 277 GLN A CA 1
ATOM 2067 C C . GLN A 1 277 ? -24.490 9.403 5.759 1.00 70.38 277 GLN A C 1
ATOM 2069 O O . GLN A 1 277 ? -24.055 8.278 5.990 1.00 70.38 277 GLN A O 1
ATOM 2074 N N . ASP A 1 278 ? -25.413 9.654 4.830 1.00 82.00 278 ASP A N 1
ATOM 2075 C CA . ASP A 1 278 ? -26.149 8.607 4.116 1.00 82.00 278 ASP A CA 1
ATOM 2076 C C . ASP A 1 278 ? -25.793 8.523 2.619 1.00 82.00 278 ASP A C 1
ATOM 2078 O O . ASP A 1 278 ? -26.196 7.575 1.944 1.00 82.00 278 ASP A O 1
ATOM 2082 N N . ASP A 1 279 ? -24.981 9.453 2.099 1.00 89.81 279 ASP A N 1
ATOM 2083 C CA . ASP A 1 279 ? -24.525 9.437 0.703 1.00 89.81 279 ASP A CA 1
ATOM 2084 C C . ASP A 1 279 ? -23.317 8.507 0.545 1.00 89.81 279 ASP A C 1
ATOM 2086 O O . ASP A 1 279 ? -22.159 8.937 0.534 1.00 89.81 279 ASP A O 1
ATOM 2090 N N . LEU A 1 280 ? -23.596 7.204 0.466 1.00 93.44 280 LEU A N 1
ATOM 2091 C CA . LEU A 1 280 ? -22.592 6.156 0.294 1.00 93.44 280 LEU A CA 1
ATOM 2092 C C . LEU A 1 280 ? -21.887 6.291 -1.066 1.00 93.44 280 LEU A C 1
ATOM 2094 O O . LEU A 1 280 ? -22.491 6.095 -2.119 1.00 93.44 280 LEU A O 1
ATOM 2098 N N . LEU A 1 281 ? -20.584 6.565 -1.032 1.00 91.88 281 LEU A N 1
ATOM 2099 C CA . LEU A 1 281 ? -19.718 6.660 -2.210 1.00 91.88 281 LEU A CA 1
ATOM 2100 C C . LEU A 1 281 ? -19.065 5.320 -2.550 1.00 91.88 281 LEU A C 1
ATOM 2102 O O . LEU A 1 281 ? -18.906 4.972 -3.718 1.00 91.88 281 LEU A O 1
ATOM 2106 N N . GLN A 1 282 ? -18.660 4.572 -1.524 1.00 93.69 282 GLN A N 1
ATOM 2107 C CA . GLN A 1 282 ? -17.963 3.304 -1.693 1.00 93.69 282 GLN A CA 1
ATOM 2108 C C . GLN A 1 282 ? -18.259 2.364 -0.531 1.00 93.69 282 GLN A C 1
ATOM 2110 O O . GLN A 1 282 ? -18.222 2.765 0.630 1.00 93.69 282 GLN A O 1
ATOM 2115 N N . GLU A 1 283 ? -18.436 1.084 -0.840 1.00 96.69 283 GLU A N 1
ATOM 2116 C CA . GLU A 1 283 ? -18.433 0.008 0.142 1.00 96.69 283 GLU A CA 1
ATOM 2117 C C . GLU A 1 283 ? -17.415 -1.063 -0.250 1.00 96.69 283 GLU A C 1
ATOM 2119 O O . GLU A 1 283 ? -17.345 -1.502 -1.397 1.00 96.69 283 GLU A O 1
ATOM 2124 N N . THR A 1 284 ? -16.629 -1.494 0.731 1.00 96.50 284 THR A N 1
ATOM 2125 C CA . THR A 1 284 ? -15.718 -2.628 0.622 1.00 96.50 284 THR A CA 1
ATOM 2126 C C . THR A 1 284 ? -16.070 -3.631 1.712 1.00 96.50 284 THR A C 1
ATOM 2128 O O . THR A 1 284 ? -15.983 -3.310 2.899 1.00 96.50 284 THR A O 1
ATOM 2131 N N . VAL A 1 285 ? -16.427 -4.853 1.319 1.00 97.38 285 VAL A N 1
ATOM 2132 C CA . VAL A 1 285 ? -16.640 -5.984 2.233 1.00 97.38 285 VAL A CA 1
ATOM 2133 C C . VAL A 1 285 ? -15.391 -6.861 2.229 1.00 97.38 285 VAL A C 1
ATOM 2135 O O . VAL A 1 285 ? -14.863 -7.205 1.171 1.00 97.38 285 VAL A O 1
ATOM 2138 N N . TYR A 1 286 ? -14.894 -7.200 3.416 1.00 93.19 286 TYR A N 1
ATOM 2139 C CA . TYR A 1 286 ? -13.682 -7.993 3.582 1.00 93.19 286 TYR A CA 1
ATOM 2140 C C . TYR A 1 286 ? -14.040 -9.446 3.889 1.00 93.19 286 TYR A C 1
ATOM 2142 O O . TYR A 1 286 ? -14.801 -9.743 4.811 1.00 93.19 286 TYR A O 1
ATOM 2150 N N . HIS A 1 287 ? -13.451 -10.359 3.122 1.00 89.69 287 HIS A N 1
ATOM 2151 C CA . HIS A 1 287 ? -13.644 -11.796 3.274 1.00 89.69 287 HIS A CA 1
ATOM 2152 C C . HIS A 1 287 ? -12.342 -12.469 3.708 1.00 89.69 287 HIS A C 1
ATOM 2154 O O . HIS A 1 287 ? -11.244 -12.021 3.377 1.00 89.69 287 HIS A O 1
ATOM 2160 N N . GLU A 1 288 ? -12.468 -13.567 4.445 1.00 83.06 288 GLU A N 1
ATOM 2161 C CA . GLU A 1 288 ? -11.346 -14.460 4.708 1.00 83.06 288 GLU A CA 1
ATOM 2162 C C . GLU A 1 288 ? -11.174 -15.383 3.506 1.00 83.06 288 GLU A C 1
ATOM 2164 O O . GLU A 1 288 ? -12.121 -16.039 3.078 1.00 83.06 288 GLU A O 1
ATOM 2169 N N . VAL A 1 289 ? -9.965 -15.403 2.949 1.00 76.75 289 VAL A N 1
ATOM 2170 C CA . VAL A 1 289 ? -9.606 -16.350 1.896 1.00 76.75 289 VAL A CA 1
ATOM 2171 C C . VAL A 1 289 ? -9.078 -17.601 2.582 1.00 76.75 289 VAL A C 1
ATOM 2173 O O . VAL A 1 289 ? -7.965 -17.599 3.112 1.00 76.75 289 VAL A O 1
ATOM 2176 N N . ILE A 1 290 ? -9.901 -18.646 2.598 1.00 74.31 290 ILE A N 1
ATOM 2177 C CA . ILE A 1 290 ? -9.516 -19.980 3.052 1.00 74.31 290 ILE A CA 1
ATOM 2178 C C . ILE A 1 290 ? -8.813 -20.652 1.871 1.00 74.31 290 ILE A C 1
ATOM 2180 O O . ILE A 1 290 ? -9.406 -20.805 0.806 1.00 74.31 290 ILE A O 1
ATOM 2184 N N . TYR A 1 291 ? -7.534 -20.980 2.041 1.00 59.19 291 TYR A N 1
ATOM 2185 C CA . TYR A 1 291 ? -6.796 -21.796 1.081 1.00 59.19 291 TYR A CA 1
ATOM 2186 C C . TYR A 1 291 ? -6.942 -23.254 1.521 1.00 59.19 291 TYR A C 1
ATOM 2188 O O . TYR A 1 291 ? -6.521 -23.584 2.631 1.00 59.19 291 TYR A O 1
ATOM 2196 N N . GLU A 1 292 ? -7.571 -24.074 0.680 1.00 51.25 292 GLU A N 1
ATOM 2197 C CA . GLU A 1 292 ? -7.566 -25.541 0.795 1.00 51.25 292 GLU A CA 1
ATOM 2198 C C . GLU A 1 292 ? -6.300 -26.135 0.167 1.00 51.25 292 GLU A C 1
ATOM 2200 O O . GLU A 1 292 ? -5.847 -25.602 -0.877 1.00 51.25 292 GLU A O 1
#

pLDDT: mean 82.36, std 16.7, range [34.66, 97.75]